Protein AF-A0AAD0YEQ7-F1 (afdb_monomer_lite)

Foldseek 3Di:
DDWQFPKDKDFAADDDPFDWPWKKKWKDAPPDPDGTDIDTFPPDDDGGDMTTDPTDQDFHKMKIKMWIDGPNDIDIDIDIDGDDQRGPPPQDAKAFPDWDQDPLQWIKTQIDGDPVQFPWKKKWKALDQVRPGTFFMDIDDDDDRIDTPPPVGGDDDAQGWMWMWMWTAGDVVGHIDDIYRIDIDTTHPNNQPFLPAKAQQKQFFFPVDPAQQDCPQLNHRSLDSDDLRGFIWGWNDNADDAFIFIGHNVRRHGQALCPCPVQCPDRRSPCCNPGNTQWMAGCVRQSFWIFGAPRHGRGRHGTDPPGTNDD

Sequence (311 aa):
MAIATCNISFNINYTSSAPVTAATALYRKKGSADSYTSYVITPIPASGDLVTLPEILASGEYELIVELTASGVATRITDSFKIGDCGTSTCEIPQIKNVQVLESGQIVMDYLVSTNNLSTPEYQIATDPTFEEIIHFRVGYTYEQLENVFMDGGNIPENKTLYIRARKHCASPSGVSGWSNAFEFVSKTWNVKRAPYTFTDAFCVSGNFTNPTDTRELNASICWDEGSLQKTINLTTSVPQVGAYIYLSDGITPAIPANLQSFETGGANIGFKDKGIKWIRFRNYNGSRIYDVEPSTGLITRISATFNCNT

Secondary structure (DSSP, 8-state):
--------EEE-----SS-EEEEEEEEEETT--SPPEEEE-SSPPPTTPEEEPPP--S-EEEEEEEEEEETTEEEEEEEEEEE-------SPPPEEEEEEE-TT--EEEEEE---TTEEEEEEEEESSTTSSSEEEEEES----SEEE--GGGS---TT-EEEEEEEEEEETTEEEPPP---EEEE------SS--EEEEEEEEEETT-S-TT-STTTT--TT-SSSTTEEEEEESSSS--TTPBEE-TTSSSB-SGGGGGGG--BTTB-SHHHH-EEEEEESTTTTTEEEEEETTTTEEEEEEEEEE---

pLDDT: mean 84.91, std 11.56, range [32.12, 98.06]

Structure (mmCIF, N/CA/C/O backbone):
data_AF-A0AAD0YEQ7-F1
#
_entry.id   AF-A0AAD0YEQ7-F1
#
loop_
_atom_site.group_PDB
_atom_site.id
_atom_site.type_symbol
_atom_site.label_atom_id
_atom_site.label_alt_id
_atom_site.label_comp_id
_atom_site.label_asym_id
_atom_site.label_entity_id
_atom_site.label_seq_id
_atom_site.pdbx_PDB_ins_code
_atom_site.Cartn_x
_atom_site.Cartn_y
_atom_site.Cartn_z
_atom_site.occupancy
_atom_site.B_iso_or_equiv
_atom_site.auth_seq_id
_atom_site.auth_comp_id
_atom_site.auth_asym_id
_atom_site.auth_atom_id
_atom_site.pdbx_PDB_model_num
ATOM 1 N N . MET A 1 1 ? 11.899 -25.614 -16.674 1.00 32.12 1 MET A N 1
ATOM 2 C CA . MET A 1 1 ? 11.134 -24.773 -17.621 1.00 32.12 1 MET A CA 1
ATOM 3 C C . MET A 1 1 ? 12.042 -23.630 -18.031 1.00 32.12 1 MET A C 1
ATOM 5 O O . MET A 1 1 ? 12.662 -23.054 -17.148 1.00 32.12 1 MET A O 1
ATOM 9 N N . ALA A 1 2 ? 12.223 -23.401 -19.332 1.00 32.94 2 ALA A N 1
ATOM 10 C CA . ALA A 1 2 ? 13.166 -22.407 -19.842 1.00 32.94 2 ALA A CA 1
ATOM 11 C C . ALA A 1 2 ? 12.644 -20.985 -19.581 1.00 32.94 2 ALA A C 1
ATOM 13 O O . ALA A 1 2 ? 11.475 -20.703 -19.836 1.00 32.94 2 ALA A O 1
ATOM 14 N N . ILE A 1 3 ? 13.508 -20.127 -19.040 1.00 38.78 3 ILE A N 1
ATOM 15 C CA . ILE A 1 3 ? 13.262 -18.693 -18.869 1.00 38.78 3 ILE A CA 1
ATOM 16 C C . ILE A 1 3 ? 13.218 -18.088 -20.276 1.00 38.78 3 ILE A C 1
ATOM 18 O O . ILE A 1 3 ? 14.125 -18.333 -21.070 1.00 38.78 3 ILE A O 1
ATOM 22 N N . ALA A 1 4 ? 12.162 -17.348 -20.613 1.00 43.06 4 ALA A N 1
ATOM 23 C CA . ALA A 1 4 ? 12.129 -16.596 -21.862 1.00 43.06 4 ALA A CA 1
ATOM 24 C C . ALA A 1 4 ? 13.065 -15.389 -21.703 1.00 43.06 4 ALA A C 1
ATOM 26 O O . ALA A 1 4 ? 12.699 -14.407 -21.065 1.00 43.06 4 ALA A O 1
ATOM 27 N N . THR A 1 5 ? 14.287 -15.499 -22.221 1.00 52.31 5 THR A N 1
ATOM 28 C CA . THR A 1 5 ? 15.268 -14.412 -22.261 1.00 52.31 5 THR A CA 1
ATOM 29 C C . THR A 1 5 ? 15.073 -13.608 -23.544 1.00 52.31 5 THR A C 1
ATOM 31 O O . THR A 1 5 ? 14.936 -14.179 -24.630 1.00 52.31 5 THR A O 1
ATOM 34 N N . CYS A 1 6 ? 15.072 -12.276 -23.460 1.00 62.44 6 CYS A N 1
ATOM 35 C CA . CYS A 1 6 ? 15.249 -11.473 -24.668 1.00 62.44 6 CYS A CA 1
ATOM 36 C C . CYS A 1 6 ? 16.715 -11.470 -25.044 1.00 62.44 6 CYS A C 1
ATOM 38 O O . CYS A 1 6 ? 17.522 -10.715 -24.503 1.00 62.44 6 CYS A O 1
ATOM 40 N N . ASN A 1 7 ? 17.041 -12.327 -25.996 1.00 71.12 7 ASN A N 1
ATOM 41 C CA . ASN A 1 7 ? 18.346 -12.308 -26.617 1.00 71.12 7 ASN A CA 1
ATOM 42 C C . ASN A 1 7 ? 18.370 -11.153 -27.617 1.00 71.12 7 ASN A C 1
ATOM 44 O O . ASN A 1 7 ? 17.558 -11.103 -28.542 1.00 71.12 7 ASN A O 1
ATOM 48 N N . ILE A 1 8 ? 19.296 -10.219 -27.421 1.00 85.38 8 ILE A N 1
ATOM 49 C CA . ILE A 1 8 ? 19.576 -9.181 -28.408 1.00 85.38 8 ILE A CA 1
ATOM 50 C C . ILE A 1 8 ? 20.605 -9.744 -29.371 1.00 85.38 8 ILE A C 1
ATOM 52 O O . ILE A 1 8 ? 21.723 -10.073 -28.974 1.00 85.38 8 ILE A O 1
ATOM 56 N N . SER A 1 9 ? 20.220 -9.851 -30.637 1.00 89.00 9 SER A N 1
ATOM 57 C CA . SER A 1 9 ? 21.107 -10.288 -31.705 1.00 89.00 9 SER A CA 1
ATOM 58 C C . SER A 1 9 ? 21.111 -9.291 -32.851 1.00 89.00 9 SER A C 1
ATOM 60 O O . SER A 1 9 ? 20.062 -8.756 -33.207 1.00 89.00 9 SER A O 1
ATOM 62 N N . PHE A 1 10 ? 22.275 -9.068 -33.444 1.00 89.06 10 PHE A N 1
ATOM 63 C CA . PHE A 1 10 ? 22.454 -8.162 -34.572 1.00 89.06 10 PHE A CA 1
ATOM 64 C C . PHE A 1 10 ? 23.512 -8.702 -35.531 1.00 89.06 10 PHE A C 1
ATOM 66 O O . PHE A 1 10 ? 24.420 -9.430 -35.130 1.00 89.06 10 PHE A O 1
ATOM 73 N N . ASN A 1 11 ? 23.401 -8.335 -36.805 1.00 90.94 11 ASN A N 1
ATOM 74 C CA . ASN A 1 11 ? 24.399 -8.670 -37.813 1.00 90.94 11 ASN A CA 1
ATOM 75 C C . ASN A 1 11 ? 25.411 -7.534 -37.939 1.00 90.94 11 ASN A C 1
ATOM 77 O O . ASN A 1 11 ? 25.033 -6.362 -37.973 1.00 90.94 11 ASN A O 1
ATOM 81 N N . ILE A 1 12 ? 26.691 -7.878 -38.066 1.00 84.81 12 ILE A N 1
ATOM 82 C CA . ILE A 1 12 ? 27.746 -6.891 -38.309 1.00 84.81 12 ILE A CA 1
ATOM 83 C C . ILE A 1 12 ? 28.163 -6.970 -39.773 1.00 84.81 12 ILE A C 1
ATOM 85 O O . ILE A 1 12 ? 28.829 -7.915 -40.181 1.00 84.81 12 ILE A O 1
ATOM 89 N N . ASN A 1 13 ? 27.813 -5.956 -40.561 1.00 87.81 13 ASN A N 1
ATOM 90 C CA . ASN A 1 13 ? 28.257 -5.838 -41.949 1.00 87.81 13 ASN A CA 1
ATOM 91 C C . ASN A 1 13 ? 29.421 -4.850 -42.044 1.00 87.81 13 ASN A C 1
ATOM 93 O O . ASN A 1 13 ? 29.291 -3.692 -41.648 1.00 87.81 13 ASN A O 1
ATOM 97 N N . TYR A 1 14 ? 30.551 -5.298 -42.586 1.00 85.25 14 TYR A N 1
ATOM 98 C CA . TYR A 1 14 ? 31.729 -4.460 -42.796 1.00 85.25 14 TYR A CA 1
ATOM 99 C C . TYR A 1 14 ? 32.516 -4.854 -44.048 1.00 85.25 14 TYR A C 1
ATOM 101 O O . TYR A 1 14 ? 32.437 -5.982 -44.541 1.00 85.25 14 TYR A O 1
ATOM 109 N N . THR A 1 15 ? 33.336 -3.914 -44.513 1.00 87.31 15 THR A N 1
ATOM 110 C CA . THR A 1 15 ? 34.370 -4.137 -45.526 1.00 87.31 15 THR A CA 1
ATOM 111 C C . THR A 1 15 ? 35.706 -3.767 -44.903 1.00 87.31 15 THR A C 1
ATOM 113 O O . THR A 1 15 ? 35.844 -2.672 -44.363 1.00 87.31 15 THR A O 1
ATOM 116 N N . SER A 1 16 ? 36.690 -4.663 -44.970 1.00 84.06 16 SER A N 1
ATOM 117 C CA . SER A 1 16 ? 38.031 -4.410 -44.441 1.00 84.06 16 SER A CA 1
ATOM 118 C C . SER A 1 16 ? 39.097 -4.819 -45.451 1.00 84.06 16 SER A C 1
ATOM 120 O O . SER A 1 16 ? 38.983 -5.860 -46.095 1.00 84.06 16 SER A O 1
ATOM 122 N N . SER A 1 17 ? 40.145 -4.006 -45.579 1.00 85.44 17 SER A N 1
ATOM 123 C CA . SER A 1 17 ? 41.331 -4.309 -46.390 1.00 85.44 17 SER A CA 1
ATOM 124 C C . SER A 1 17 ? 42.354 -5.187 -45.656 1.00 85.44 17 SER A C 1
ATOM 126 O O . SER A 1 17 ? 43.321 -5.636 -46.268 1.00 85.44 17 SER A O 1
ATOM 128 N N . ALA A 1 18 ? 42.144 -5.446 -44.361 1.00 85.81 18 ALA A N 1
ATOM 129 C CA . ALA A 1 18 ? 42.973 -6.307 -43.522 1.00 85.81 18 ALA A CA 1
ATOM 130 C C . ALA A 1 18 ? 42.109 -7.192 -42.599 1.00 85.81 18 ALA A C 1
ATOM 132 O O . ALA A 1 18 ? 40.969 -6.826 -42.298 1.00 85.81 18 ALA A O 1
ATOM 133 N N . PRO A 1 19 ? 42.615 -8.341 -42.118 1.00 85.69 19 PRO A N 1
ATOM 134 C CA . PRO A 1 19 ? 41.874 -9.182 -41.181 1.00 85.69 19 PRO A CA 1
ATOM 135 C C . PRO A 1 19 ? 41.504 -8.427 -39.898 1.00 85.69 19 PRO A C 1
ATOM 137 O O . PRO A 1 19 ? 42.336 -7.725 -39.319 1.00 85.69 19 PRO A O 1
ATOM 140 N N . VAL A 1 20 ? 40.262 -8.600 -39.442 1.00 90.38 20 VAL A N 1
ATOM 141 C CA . VAL A 1 20 ? 39.827 -8.114 -38.127 1.00 90.38 20 VAL A CA 1
ATOM 142 C C . VAL A 1 20 ? 40.448 -9.010 -37.058 1.00 90.38 20 VAL A C 1
ATOM 144 O O . VAL A 1 20 ? 40.361 -10.233 -37.132 1.00 90.38 20 VAL A O 1
ATOM 147 N N . THR A 1 21 ? 41.101 -8.397 -36.074 1.00 90.06 21 THR A N 1
ATOM 148 C CA . THR A 1 21 ? 41.843 -9.083 -35.007 1.00 90.06 21 THR A CA 1
ATOM 149 C C . THR A 1 21 ? 41.181 -8.960 -33.637 1.00 90.06 21 THR A C 1
ATOM 151 O O . THR A 1 21 ? 41.564 -9.681 -32.722 1.00 90.06 21 THR A O 1
ATOM 154 N N . ALA A 1 22 ? 40.205 -8.062 -33.473 1.00 92.25 22 ALA A N 1
ATOM 155 C CA . ALA A 1 22 ? 39.384 -7.965 -32.266 1.00 92.25 22 ALA A CA 1
ATOM 156 C C . ALA A 1 22 ? 38.018 -7.338 -32.573 1.00 92.25 22 ALA A C 1
ATOM 158 O O . ALA A 1 22 ? 37.905 -6.509 -33.479 1.00 92.25 22 ALA A O 1
ATOM 159 N N . ALA A 1 23 ? 37.006 -7.716 -31.794 1.00 92.31 23 ALA A N 1
ATOM 160 C CA . ALA A 1 23 ? 35.653 -7.189 -31.887 1.00 92.31 23 ALA A CA 1
ATOM 161 C C . ALA A 1 23 ? 35.046 -7.034 -30.485 1.00 92.31 23 ALA A C 1
ATOM 163 O O . ALA A 1 23 ? 35.118 -7.956 -29.670 1.00 92.31 23 ALA A O 1
ATOM 164 N N . THR A 1 24 ? 34.440 -5.881 -30.215 1.00 94.69 24 THR A N 1
ATOM 165 C CA . THR A 1 24 ? 33.847 -5.552 -28.912 1.00 94.69 24 THR A CA 1
ATOM 166 C C . THR A 1 24 ? 32.508 -4.854 -29.113 1.00 94.69 24 THR A C 1
ATOM 168 O O . THR A 1 24 ? 32.407 -3.916 -29.902 1.00 94.69 24 THR A O 1
ATOM 171 N N . ALA A 1 25 ? 31.487 -5.275 -28.374 1.00 94.44 25 ALA A N 1
ATOM 172 C CA . ALA A 1 25 ? 30.241 -4.540 -28.217 1.00 94.44 25 ALA A CA 1
ATOM 173 C C . ALA A 1 25 ? 30.254 -3.787 -26.883 1.00 94.44 25 ALA A C 1
ATOM 175 O O . ALA A 1 25 ? 30.558 -4.349 -25.834 1.00 94.44 25 ALA A O 1
ATOM 176 N N . LEU A 1 26 ? 29.906 -2.511 -26.922 1.00 93.69 26 LEU A N 1
ATOM 177 C CA . LEU A 1 26 ? 29.793 -1.627 -25.774 1.00 93.69 26 LEU A CA 1
ATOM 178 C C . LEU A 1 26 ? 28.346 -1.160 -25.699 1.00 93.69 26 LEU A C 1
ATOM 180 O O . LEU A 1 26 ? 27.839 -0.610 -26.672 1.00 93.69 26 LEU A O 1
ATOM 184 N N . TYR A 1 27 ? 27.672 -1.334 -24.568 1.00 93.38 27 TYR A N 1
ATOM 185 C CA . TYR A 1 27 ? 26.289 -0.876 -24.436 1.00 93.38 27 TYR A CA 1
ATOM 186 C C . TYR A 1 27 ? 25.990 -0.256 -23.078 1.00 93.38 27 TYR A C 1
ATOM 188 O O . TYR A 1 27 ? 26.584 -0.609 -22.059 1.00 93.38 27 TYR A O 1
ATOM 196 N N . ARG A 1 28 ? 25.048 0.685 -23.064 1.00 92.44 28 ARG A N 1
ATOM 197 C CA . ARG A 1 28 ? 24.505 1.280 -21.836 1.00 92.44 28 ARG A CA 1
ATOM 198 C C . ARG A 1 28 ? 23.096 1.791 -22.061 1.00 92.44 28 ARG A C 1
ATOM 200 O O . ARG A 1 28 ? 22.688 2.033 -23.194 1.00 92.44 28 ARG A O 1
ATOM 207 N N . LYS A 1 29 ? 22.371 2.018 -20.970 1.00 88.62 29 LYS A N 1
ATOM 208 C CA . LYS A 1 29 ? 21.055 2.648 -21.034 1.00 88.62 29 LYS A CA 1
ATOM 209 C C . LYS A 1 29 ? 21.192 4.089 -21.532 1.00 88.62 29 LYS A C 1
ATOM 211 O O . LYS A 1 29 ? 22.034 4.842 -21.038 1.00 88.62 29 LYS A O 1
ATOM 216 N N . LYS A 1 30 ? 20.375 4.465 -22.514 1.00 88.81 30 LYS A N 1
ATOM 217 C CA . LYS A 1 30 ? 20.414 5.787 -23.146 1.00 88.81 30 LYS A CA 1
ATOM 218 C C . LYS A 1 30 ? 20.169 6.881 -22.104 1.00 88.81 30 LYS A C 1
ATOM 220 O O . LYS A 1 30 ? 19.231 6.789 -21.316 1.00 88.81 30 LYS A O 1
ATOM 225 N N . GLY A 1 31 ? 21.031 7.897 -22.088 1.00 83.31 31 GLY A N 1
ATOM 226 C CA . GLY A 1 31 ? 20.986 8.982 -21.101 1.00 83.31 31 GLY A CA 1
ATOM 227 C C . GLY A 1 31 ? 21.534 8.629 -19.711 1.00 83.31 31 GLY A C 1
ATOM 228 O O . GLY A 1 31 ? 21.509 9.492 -18.836 1.00 83.31 31 GLY A O 1
ATOM 229 N N . SER A 1 32 ? 22.045 7.408 -19.489 1.00 84.44 32 SER A N 1
ATOM 230 C CA . SER A 1 32 ? 22.726 7.073 -18.233 1.00 84.44 32 SER A CA 1
ATOM 231 C C . SER A 1 32 ? 24.115 7.720 -18.152 1.00 84.44 32 SER A C 1
ATOM 233 O O . SER A 1 32 ? 24.845 7.796 -19.145 1.00 84.44 32 SER A O 1
ATOM 235 N N . ALA A 1 33 ? 24.488 8.149 -16.943 1.00 86.56 33 ALA A N 1
ATOM 236 C CA . ALA A 1 33 ? 25.846 8.574 -16.603 1.00 86.56 33 ALA A CA 1
ATOM 237 C C . ALA A 1 33 ? 26.801 7.386 -16.363 1.00 86.56 33 ALA A C 1
ATOM 239 O O . ALA A 1 33 ? 28.005 7.597 -16.219 1.00 86.56 33 ALA A O 1
ATOM 240 N N . ASP A 1 34 ? 26.279 6.156 -16.334 1.00 81.44 34 ASP A N 1
ATOM 241 C CA . ASP A 1 34 ? 27.072 4.945 -16.134 1.00 81.44 34 ASP A CA 1
ATOM 242 C C . ASP A 1 34 ? 28.060 4.704 -17.285 1.00 81.44 34 ASP A C 1
ATOM 244 O O . ASP A 1 34 ? 27.864 5.127 -18.437 1.00 81.44 34 ASP A O 1
ATOM 248 N N . SER A 1 35 ? 29.129 3.971 -16.970 1.00 87.00 35 SER A N 1
ATOM 249 C CA . SER A 1 35 ? 30.062 3.467 -17.970 1.00 87.00 35 SER A CA 1
ATOM 250 C C . SER A 1 35 ? 29.390 2.448 -18.896 1.00 87.00 35 SER A C 1
ATOM 252 O O . SER A 1 35 ? 28.429 1.766 -18.537 1.00 87.00 35 SER A O 1
ATOM 254 N N . TYR A 1 36 ? 29.917 2.331 -20.115 1.00 90.38 36 TYR A N 1
ATOM 255 C CA . TYR A 1 36 ? 29.494 1.280 -21.035 1.00 90.38 36 TYR A CA 1
ATOM 256 C C . TYR A 1 36 ? 29.858 -0.093 -20.472 1.00 90.38 36 TYR A C 1
ATOM 258 O O . TYR A 1 36 ? 30.997 -0.330 -20.064 1.00 90.38 36 TYR A O 1
ATOM 266 N N . THR A 1 37 ? 28.898 -1.011 -20.513 1.00 90.44 37 THR A N 1
ATOM 267 C CA . THR A 1 37 ? 29.174 -2.435 -20.342 1.00 90.44 37 THR A CA 1
ATOM 268 C C . THR A 1 37 ? 29.919 -2.917 -21.577 1.00 90.44 37 THR A C 1
ATOM 270 O O . THR A 1 37 ? 29.464 -2.684 -22.694 1.00 90.44 37 THR A O 1
ATOM 273 N N . SER A 1 38 ? 31.069 -3.557 -21.378 1.00 93.62 38 SER A N 1
ATOM 274 C CA . SER A 1 38 ? 31.916 -4.066 -22.456 1.00 93.62 38 SER A CA 1
ATOM 275 C C . SER A 1 38 ? 31.766 -5.572 -22.594 1.00 93.62 38 SER A C 1
ATOM 277 O O . SER A 1 38 ? 31.888 -6.307 -21.615 1.00 93.62 38 SER A O 1
ATOM 279 N N . TYR A 1 39 ? 31.522 -6.022 -23.819 1.00 92.50 39 TYR A N 1
ATOM 280 C CA . TYR A 1 39 ? 31.411 -7.420 -24.189 1.00 92.50 39 TYR A CA 1
ATOM 281 C C . TYR A 1 39 ? 32.349 -7.721 -25.356 1.00 92.50 39 TYR A C 1
ATOM 283 O O . TYR A 1 39 ? 32.176 -7.217 -26.465 1.00 92.50 39 TYR A O 1
ATOM 291 N N . VAL A 1 40 ? 33.353 -8.557 -25.102 1.00 94.25 40 VAL A N 1
ATOM 292 C CA . VAL A 1 40 ? 34.273 -9.031 -26.139 1.00 94.25 40 VAL A CA 1
ATOM 293 C C . VAL A 1 40 ? 33.560 -10.093 -26.975 1.00 94.25 40 VAL A C 1
ATOM 295 O O . VAL A 1 40 ? 33.101 -11.098 -26.436 1.00 94.25 40 VAL A O 1
ATOM 298 N N . ILE A 1 41 ? 33.485 -9.877 -28.287 1.00 91.56 41 ILE A N 1
ATOM 299 C CA . ILE A 1 41 ? 32.825 -10.790 -29.221 1.00 91.56 41 ILE A CA 1
ATOM 300 C C . ILE A 1 41 ? 33.828 -11.877 -29.611 1.00 91.56 41 ILE A C 1
ATOM 302 O O . ILE A 1 41 ? 34.820 -11.611 -30.296 1.00 91.56 41 ILE A O 1
ATOM 306 N N . THR A 1 42 ? 33.575 -13.105 -29.160 1.00 89.94 42 THR A N 1
ATOM 307 C CA . THR A 1 42 ? 34.371 -14.289 -29.500 1.00 89.94 42 THR A CA 1
ATOM 308 C C . THR A 1 42 ? 33.471 -15.431 -29.981 1.00 89.94 42 THR A C 1
ATOM 310 O O . THR A 1 42 ? 32.511 -15.778 -29.292 1.00 89.94 42 THR A O 1
ATOM 313 N N . PRO A 1 43 ? 33.772 -16.055 -31.139 1.00 89.19 43 PRO A N 1
ATOM 314 C CA . PRO A 1 43 ? 34.878 -15.758 -32.063 1.00 89.19 43 PRO A CA 1
ATOM 315 C C . PRO A 1 43 ? 34.722 -14.402 -32.782 1.00 89.19 43 PRO A C 1
ATOM 317 O O . PRO A 1 43 ? 33.651 -13.803 -32.756 1.00 89.19 43 PRO A O 1
ATOM 320 N N . ILE A 1 44 ? 35.800 -13.910 -33.407 1.00 89.44 44 ILE A N 1
ATOM 321 C CA . ILE A 1 44 ? 35.762 -12.665 -34.194 1.00 89.44 44 ILE A CA 1
ATOM 322 C C . ILE A 1 44 ? 34.771 -12.858 -35.356 1.00 89.44 44 ILE A C 1
ATOM 324 O O . ILE A 1 44 ? 34.958 -13.800 -36.130 1.00 89.44 44 ILE A O 1
ATOM 328 N N . PRO A 1 45 ? 33.749 -11.996 -35.499 1.00 86.69 45 PRO A N 1
ATOM 329 C CA . PRO A 1 45 ? 32.699 -12.180 -36.494 1.00 86.69 45 PRO A CA 1
ATOM 330 C C . PRO A 1 45 ? 33.199 -11.856 -37.908 1.00 86.69 45 PRO A C 1
ATOM 332 O O . PRO A 1 45 ? 33.854 -10.831 -38.146 1.00 86.69 45 PRO A O 1
ATOM 335 N N . ALA A 1 46 ? 32.855 -12.707 -38.870 1.00 86.50 46 ALA A N 1
ATOM 336 C CA . ALA A 1 46 ? 32.928 -12.372 -40.283 1.00 86.50 46 ALA A CA 1
ATOM 337 C C . ALA A 1 46 ? 31.836 -11.351 -40.647 1.00 86.50 46 ALA A C 1
ATOM 339 O O . ALA A 1 46 ? 30.874 -11.128 -39.910 1.00 86.50 46 ALA A O 1
ATOM 340 N N . SER A 1 47 ? 31.996 -10.692 -41.795 1.00 86.38 47 SER A N 1
ATOM 341 C CA . SER A 1 47 ? 30.982 -9.757 -42.288 1.00 86.38 47 SER A CA 1
ATOM 342 C C . SER A 1 47 ? 29.676 -10.503 -42.580 1.00 86.38 47 SER A C 1
ATOM 344 O O . SER A 1 47 ? 29.675 -11.486 -43.319 1.00 86.38 47 SER A O 1
ATOM 346 N N . GLY A 1 48 ? 28.579 -10.036 -41.988 1.00 82.44 48 GLY A N 1
ATOM 347 C CA . GLY A 1 48 ? 27.256 -10.651 -42.059 1.00 82.44 48 GLY A CA 1
ATOM 348 C C . GLY A 1 48 ? 26.940 -11.620 -40.919 1.00 82.44 48 GLY A C 1
ATOM 349 O O . GLY A 1 48 ? 25.779 -12.017 -40.798 1.00 82.44 48 GLY A O 1
ATOM 350 N N . ASP A 1 49 ? 27.903 -11.961 -40.057 1.00 85.56 49 ASP A N 1
ATOM 351 C CA . ASP A 1 49 ? 27.669 -12.887 -38.945 1.00 85.56 49 ASP A CA 1
ATOM 352 C C . ASP A 1 49 ? 26.695 -12.309 -37.915 1.00 85.56 49 ASP A C 1
ATOM 354 O O . ASP A 1 49 ? 26.689 -11.107 -37.625 1.00 85.56 49 ASP A O 1
ATOM 358 N N . LEU A 1 50 ? 25.879 -13.200 -37.344 1.00 89.44 50 LEU A N 1
ATOM 359 C CA . LEU A 1 50 ? 24.968 -12.885 -36.251 1.00 89.44 50 LEU A CA 1
ATOM 360 C C . LEU A 1 50 ? 25.729 -12.906 -34.922 1.00 89.44 50 LEU A C 1
ATOM 362 O O . LEU A 1 50 ? 26.228 -13.946 -34.494 1.00 89.44 50 LEU A O 1
ATOM 366 N N . VAL A 1 51 ? 25.756 -11.769 -34.238 1.00 89.31 51 VAL A N 1
ATOM 367 C CA . VAL A 1 51 ? 26.287 -11.632 -32.882 1.00 89.31 51 VAL A CA 1
ATOM 368 C C . VAL A 1 51 ? 25.124 -11.578 -31.908 1.00 89.31 51 VAL A C 1
ATOM 370 O O . VAL A 1 51 ? 24.155 -10.863 -32.144 1.00 89.31 51 VAL A O 1
ATOM 373 N N . THR A 1 52 ? 25.216 -12.327 -30.811 1.00 89.75 52 THR A N 1
ATOM 374 C CA . THR A 1 52 ? 24.235 -12.293 -29.718 1.00 89.75 52 THR A CA 1
ATOM 375 C C . THR A 1 52 ? 24.903 -11.722 -28.476 1.00 89.75 52 THR A C 1
ATOM 377 O O . THR A 1 52 ? 25.969 -12.192 -28.081 1.00 89.75 52 THR A O 1
ATOM 380 N N . LEU A 1 53 ? 24.302 -10.695 -27.877 1.00 88.06 53 LEU A N 1
ATOM 381 C CA . LEU A 1 53 ? 24.779 -10.136 -26.615 1.00 88.06 53 LEU A CA 1
ATOM 382 C C . LEU A 1 53 ? 24.442 -11.065 -25.441 1.00 88.06 53 LEU A C 1
ATOM 384 O O . LEU A 1 53 ? 23.489 -11.845 -25.526 1.00 88.06 53 LEU A O 1
ATOM 388 N N . PRO A 1 54 ? 25.178 -10.953 -24.319 1.00 83.81 54 PRO A N 1
ATOM 389 C CA . PRO A 1 54 ? 24.751 -11.527 -23.051 1.00 83.81 54 PRO A CA 1
ATOM 390 C C . PRO A 1 54 ? 23.357 -11.041 -22.649 1.00 83.81 54 PRO A C 1
ATOM 392 O O . PRO A 1 54 ? 22.863 -10.028 -23.142 1.00 83.81 54 PRO A O 1
ATOM 395 N N . GLU A 1 55 ? 22.743 -11.749 -21.707 1.00 76.88 55 GLU A N 1
ATOM 396 C CA . GLU A 1 55 ? 21.442 -11.377 -21.161 1.00 76.88 55 GLU A CA 1
ATOM 397 C C . GLU A 1 55 ? 21.461 -9.957 -20.567 1.00 76.88 55 GLU A C 1
ATOM 399 O O . GLU A 1 55 ? 22.334 -9.603 -19.770 1.00 76.88 55 GLU A O 1
ATOM 404 N N . ILE A 1 56 ? 20.467 -9.148 -20.944 1.00 75.94 56 ILE A N 1
ATOM 405 C CA . ILE A 1 56 ? 20.252 -7.804 -20.405 1.00 75.94 56 ILE A CA 1
ATOM 406 C C . ILE A 1 56 ? 18.853 -7.771 -19.781 1.00 75.94 56 ILE A C 1
ATOM 408 O O . ILE A 1 56 ? 17.845 -7.843 -20.478 1.00 75.94 56 ILE A O 1
ATOM 412 N N . LEU A 1 57 ? 18.803 -7.670 -18.450 1.00 67.06 57 LEU A N 1
ATOM 413 C CA . LEU A 1 57 ? 17.572 -7.829 -17.663 1.00 67.06 57 LEU A CA 1
ATOM 414 C C . LEU A 1 57 ? 16.715 -6.562 -17.572 1.00 67.06 57 LEU A C 1
ATOM 416 O O . LEU A 1 57 ? 15.516 -6.634 -17.316 1.00 67.06 57 LEU A O 1
ATOM 420 N N . ALA A 1 58 ? 17.328 -5.389 -17.721 1.00 72.06 58 ALA A N 1
ATOM 421 C CA . ALA A 1 58 ? 16.632 -4.125 -17.540 1.00 72.06 58 ALA A CA 1
ATOM 422 C C . ALA A 1 58 ? 15.978 -3.667 -18.850 1.00 72.06 58 ALA A C 1
ATOM 424 O O . ALA A 1 58 ? 16.640 -3.494 -19.871 1.00 72.06 58 ALA A O 1
ATOM 425 N N . SER A 1 59 ? 14.671 -3.412 -18.800 1.00 78.56 59 SER A N 1
ATOM 426 C CA . SER A 1 59 ? 13.931 -2.811 -19.907 1.00 78.56 59 SER A CA 1
ATOM 427 C C . SER A 1 59 ? 14.387 -1.369 -20.166 1.00 78.56 59 SER A C 1
ATOM 429 O O . SER A 1 59 ? 14.698 -0.609 -19.231 1.00 78.56 59 SER A O 1
ATOM 431 N N . GLY A 1 60 ? 14.339 -0.948 -21.428 1.00 81.38 60 GLY A N 1
ATOM 432 C CA . GLY A 1 60 ? 14.603 0.432 -21.825 1.00 81.38 60 GLY A CA 1
ATOM 433 C C . GLY A 1 60 ? 15.282 0.570 -23.182 1.00 81.38 60 GLY A C 1
ATOM 434 O O . GLY A 1 60 ? 15.518 -0.402 -23.894 1.00 81.38 60 GLY A O 1
ATOM 435 N N . GLU A 1 61 ? 15.591 1.816 -23.525 1.00 90.50 61 GLU A N 1
ATOM 436 C CA . GLU A 1 61 ? 16.385 2.188 -24.698 1.00 90.50 61 GLU A CA 1
ATOM 437 C C . GLU A 1 61 ? 17.878 2.112 -24.352 1.00 90.50 61 GLU A C 1
ATOM 439 O O . GLU A 1 61 ? 18.312 2.661 -23.332 1.00 90.50 61 GLU A O 1
ATOM 444 N N . TYR A 1 62 ? 18.666 1.466 -25.206 1.00 92.31 62 TYR A N 1
ATOM 445 C CA . TYR A 1 62 ? 20.106 1.291 -25.044 1.00 92.31 62 TYR A CA 1
ATOM 446 C C . TYR A 1 62 ? 20.867 1.897 -26.221 1.00 92.31 62 TYR A C 1
ATOM 448 O O . TYR A 1 62 ? 20.452 1.782 -27.373 1.00 92.31 62 TYR A O 1
ATOM 456 N N . GLU A 1 63 ? 21.999 2.526 -25.917 1.00 95.31 63 GLU A N 1
ATOM 457 C CA . GLU A 1 63 ? 23.034 2.871 -26.890 1.00 95.31 63 GLU A CA 1
ATOM 458 C C . GLU A 1 63 ? 23.935 1.649 -27.077 1.00 95.31 63 GLU A C 1
ATOM 460 O O . GLU A 1 63 ? 24.368 1.050 -26.089 1.00 95.31 63 GLU A O 1
ATOM 465 N N . LEU A 1 64 ? 24.226 1.294 -28.328 1.00 94.69 64 LEU A N 1
ATOM 466 C CA . LEU A 1 64 ? 25.142 0.226 -28.712 1.00 94.69 64 LEU A CA 1
ATOM 467 C C . LEU A 1 64 ? 26.280 0.822 -29.533 1.00 94.69 64 LEU A C 1
ATOM 469 O O . LEU A 1 64 ? 26.043 1.507 -30.519 1.00 94.69 64 LEU A O 1
ATOM 473 N N . ILE A 1 65 ? 27.517 0.527 -29.159 1.00 95.94 65 ILE A N 1
ATOM 474 C CA . ILE A 1 65 ? 28.705 0.833 -29.946 1.00 95.94 65 ILE A CA 1
ATOM 475 C C . ILE A 1 65 ? 29.389 -0.486 -30.271 1.00 95.94 65 ILE A C 1
ATOM 477 O O . ILE A 1 65 ? 29.748 -1.241 -29.371 1.00 95.94 65 ILE A O 1
ATOM 481 N N . VAL A 1 66 ? 29.594 -0.760 -31.552 1.00 94.88 66 VAL A N 1
ATOM 482 C CA . VAL A 1 66 ? 30.381 -1.909 -32.002 1.00 94.88 66 VAL A C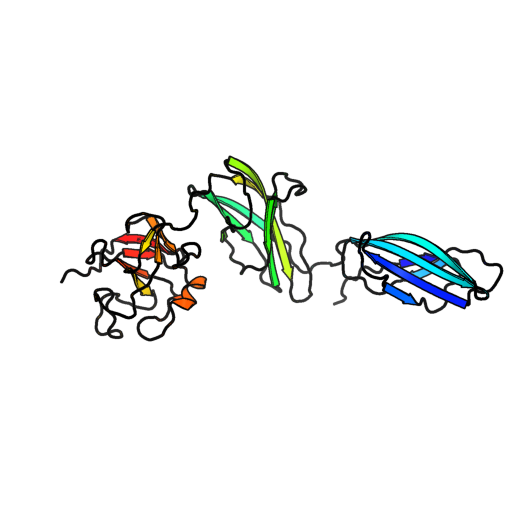A 1
ATOM 483 C C . VAL A 1 66 ? 31.735 -1.401 -32.469 1.00 94.88 66 VAL A C 1
ATOM 485 O O . VAL A 1 66 ? 31.813 -0.517 -33.320 1.00 94.88 66 VAL A O 1
ATOM 488 N N . GLU A 1 67 ? 32.799 -1.950 -31.894 1.00 95.94 67 GLU A N 1
ATOM 489 C CA . GLU A 1 67 ? 34.186 -1.649 -32.228 1.00 95.94 67 GLU A CA 1
ATOM 490 C C . GLU A 1 67 ? 34.835 -2.864 -32.896 1.00 95.94 67 GLU A C 1
ATOM 492 O O . GLU A 1 67 ? 34.850 -3.956 -32.327 1.00 95.94 67 GLU A O 1
ATOM 497 N N . LEU A 1 68 ? 35.396 -2.666 -34.089 1.00 92.75 68 LEU A N 1
ATOM 498 C CA . LEU A 1 68 ? 36.220 -3.654 -34.785 1.00 92.75 68 LEU A CA 1
ATOM 499 C C . LEU A 1 68 ? 37.644 -3.120 -34.923 1.00 92.75 68 LEU A C 1
ATOM 501 O O . LEU A 1 68 ? 37.840 -1.973 -35.329 1.00 92.75 68 LEU A O 1
ATOM 505 N N . THR A 1 69 ? 38.636 -3.961 -34.642 1.00 92.88 69 THR A N 1
ATOM 506 C CA . THR A 1 69 ? 40.055 -3.614 -34.784 1.00 92.88 69 THR A CA 1
ATOM 507 C C . THR A 1 69 ? 40.691 -4.421 -35.904 1.00 92.88 69 THR A C 1
ATOM 509 O O . THR A 1 69 ? 40.635 -5.649 -35.886 1.00 92.88 69 THR A O 1
ATOM 512 N N . ALA A 1 70 ? 41.346 -3.741 -36.843 1.00 90.00 70 ALA A N 1
ATOM 513 C CA . ALA A 1 70 ? 42.162 -4.349 -37.891 1.00 90.00 70 ALA A CA 1
ATOM 514 C C . ALA A 1 70 ? 43.515 -3.630 -37.960 1.00 90.00 70 ALA A C 1
ATOM 516 O O . ALA A 1 70 ? 43.574 -2.401 -37.921 1.00 90.00 70 ALA A O 1
ATOM 517 N N . SER A 1 71 ? 44.615 -4.384 -38.024 1.00 88.38 71 SER A N 1
ATOM 518 C CA . SER A 1 71 ? 45.984 -3.832 -38.069 1.00 88.38 71 SER A CA 1
ATOM 519 C C . SER A 1 71 ? 46.298 -2.814 -36.955 1.00 88.38 71 SER A C 1
ATOM 521 O O . SER A 1 71 ? 47.031 -1.852 -37.170 1.00 88.38 71 SER A O 1
ATOM 523 N N . GLY A 1 72 ? 45.722 -3.004 -35.763 1.00 83.88 72 GLY A N 1
ATOM 524 C CA . GLY A 1 72 ? 45.902 -2.107 -34.614 1.00 83.88 72 GLY A CA 1
ATOM 525 C C . GLY A 1 72 ? 45.071 -0.818 -34.647 1.00 83.88 72 GLY A C 1
ATOM 526 O O . GLY A 1 72 ? 45.180 -0.018 -33.723 1.00 83.88 72 GLY A O 1
ATOM 527 N N . VAL A 1 73 ? 44.227 -0.616 -35.665 1.00 87.75 73 VAL A N 1
ATOM 528 C CA . VAL A 1 73 ? 43.316 0.533 -35.769 1.00 87.75 73 VAL A CA 1
ATOM 529 C C . VAL A 1 73 ? 41.890 0.091 -35.452 1.00 87.75 73 VAL A C 1
ATOM 531 O O . VAL A 1 73 ? 41.378 -0.842 -36.070 1.00 87.75 73 VAL A O 1
ATOM 534 N N . ALA A 1 74 ? 41.249 0.778 -34.506 1.00 91.75 74 ALA A N 1
ATOM 535 C CA . ALA A 1 74 ? 39.866 0.534 -34.109 1.00 91.75 74 ALA A CA 1
ATOM 536 C C . ALA A 1 74 ? 38.896 1.442 -34.882 1.00 91.75 74 ALA A C 1
ATOM 538 O O . ALA A 1 74 ? 39.094 2.655 -34.961 1.00 91.75 74 ALA A O 1
ATOM 539 N N . THR A 1 75 ? 37.828 0.858 -35.421 1.00 93.06 75 THR A N 1
ATOM 540 C CA . THR A 1 75 ? 36.707 1.568 -36.055 1.00 93.06 75 THR A CA 1
ATOM 541 C C . THR A 1 75 ? 35.429 1.291 -35.276 1.00 93.06 75 THR A C 1
ATOM 543 O O . THR A 1 75 ? 35.200 0.158 -34.855 1.00 93.06 75 THR A O 1
ATOM 546 N N . ARG A 1 76 ? 34.594 2.320 -35.088 1.00 94.81 76 ARG A N 1
ATOM 547 C CA . ARG A 1 76 ? 33.366 2.250 -34.288 1.00 94.81 76 ARG A CA 1
ATOM 548 C C . ARG A 1 76 ? 32.139 2.616 -35.107 1.00 94.81 76 ARG A C 1
ATOM 550 O O . ARG A 1 76 ? 32.188 3.560 -35.893 1.00 94.81 76 ARG A O 1
ATOM 557 N N . ILE A 1 77 ? 31.036 1.926 -34.845 1.00 93.06 77 ILE A N 1
ATOM 558 C CA . ILE A 1 77 ? 29.695 2.333 -35.263 1.00 93.06 77 ILE A CA 1
ATOM 559 C C . ILE A 1 77 ? 28.790 2.408 -34.037 1.00 93.06 77 ILE A C 1
ATOM 561 O O . ILE A 1 77 ? 28.906 1.577 -33.137 1.00 93.06 77 ILE A O 1
ATOM 565 N N . THR A 1 78 ? 27.915 3.409 -34.008 1.00 93.12 78 THR A N 1
ATOM 566 C CA . THR A 1 78 ? 26.937 3.601 -32.935 1.00 93.12 78 THR A CA 1
ATOM 567 C C . THR A 1 78 ? 25.540 3.367 -33.482 1.00 93.12 78 THR A C 1
ATOM 569 O O . THR A 1 78 ? 25.196 3.895 -34.537 1.00 93.12 78 THR A O 1
ATOM 572 N N . ASP A 1 79 ? 24.741 2.619 -32.736 1.00 93.88 79 ASP A N 1
ATOM 573 C CA . ASP A 1 79 ? 23.330 2.366 -32.996 1.00 93.88 79 ASP A CA 1
ATOM 574 C C . ASP A 1 79 ? 22.558 2.324 -31.663 1.00 93.88 79 ASP A C 1
ATOM 576 O O . ASP A 1 79 ? 23.097 2.617 -30.590 1.00 93.88 79 ASP A O 1
ATOM 580 N N . SER A 1 80 ? 21.282 1.970 -31.715 1.00 92.56 80 SER A N 1
ATOM 581 C CA . SER A 1 80 ? 20.431 1.808 -30.547 1.00 92.56 80 SER A CA 1
ATOM 582 C C . SER A 1 80 ? 19.510 0.607 -30.682 1.00 92.56 80 SER A C 1
ATOM 584 O O . SER A 1 80 ? 19.106 0.226 -31.776 1.00 92.56 80 SER A O 1
ATOM 586 N N . PHE A 1 81 ? 19.150 0.024 -29.545 1.00 89.62 81 PHE A N 1
ATOM 587 C CA . PHE A 1 81 ? 18.137 -1.019 -29.480 1.00 89.62 81 PHE A CA 1
ATOM 588 C C . PHE A 1 81 ? 17.236 -0.801 -28.270 1.00 89.62 81 PHE A C 1
ATOM 590 O O . PHE A 1 81 ? 17.619 -0.169 -27.282 1.00 89.62 81 PHE A O 1
ATOM 597 N N . LYS A 1 82 ? 16.024 -1.345 -28.346 1.00 84.81 82 LYS A N 1
ATOM 598 C CA . LYS A 1 82 ? 15.048 -1.294 -27.263 1.00 84.81 82 LYS A CA 1
ATOM 599 C C . LYS A 1 82 ? 14.850 -2.685 -26.688 1.00 84.81 82 LYS A C 1
ATOM 601 O O . LYS A 1 82 ? 14.495 -3.612 -27.411 1.00 84.81 82 LYS A O 1
ATOM 606 N N . ILE A 1 83 ? 15.026 -2.806 -25.379 1.00 78.19 83 ILE A N 1
ATOM 607 C CA . ILE A 1 83 ? 14.600 -3.980 -24.622 1.00 78.19 83 ILE A CA 1
ATOM 608 C C . ILE A 1 83 ? 13.187 -3.705 -24.115 1.00 78.19 83 ILE A C 1
ATOM 610 O O . ILE A 1 83 ? 12.973 -2.781 -23.323 1.00 78.19 83 ILE A O 1
ATOM 614 N N . GLY A 1 84 ? 12.222 -4.477 -24.619 1.00 66.81 84 GLY A N 1
ATOM 615 C CA . GLY A 1 84 ? 10.850 -4.493 -24.106 1.00 66.81 84 GLY A CA 1
ATOM 616 C C . GLY A 1 84 ? 10.744 -5.198 -22.749 1.00 66.81 84 GLY A C 1
ATOM 617 O O . GLY A 1 84 ? 11.751 -5.576 -22.158 1.00 66.81 84 GLY A O 1
ATOM 618 N N . ASP A 1 85 ? 9.526 -5.403 -22.249 1.00 58.72 85 ASP A N 1
ATOM 619 C CA . ASP A 1 85 ? 9.315 -6.242 -21.064 1.00 58.72 85 ASP A CA 1
ATOM 620 C C . ASP A 1 85 ? 9.550 -7.712 -21.422 1.00 58.72 85 ASP A C 1
ATOM 622 O O . ASP A 1 85 ? 8.688 -8.423 -21.936 1.00 58.72 85 ASP A O 1
ATOM 626 N N . CYS A 1 86 ? 10.776 -8.151 -21.183 1.00 55.22 86 CYS A N 1
ATOM 627 C CA . CYS A 1 86 ? 11.303 -9.434 -21.609 1.00 55.22 86 CYS A CA 1
ATOM 628 C C . CYS A 1 86 ? 11.165 -10.515 -20.542 1.00 55.22 86 CYS A C 1
ATOM 630 O O . CYS A 1 86 ? 12.111 -11.226 -20.219 1.00 55.22 86 CYS A O 1
ATOM 632 N N . GLY A 1 87 ? 9.954 -10.648 -20.013 1.00 50.47 87 GLY A N 1
ATOM 633 C CA . GLY A 1 87 ? 9.542 -11.820 -19.264 1.00 50.47 87 GLY A CA 1
ATOM 634 C C . GLY A 1 87 ? 8.188 -12.273 -19.778 1.00 50.47 87 GLY A C 1
ATOM 635 O O . GLY A 1 87 ? 7.238 -11.494 -19.786 1.00 50.47 87 GLY A O 1
ATOM 636 N N . THR A 1 88 ? 8.035 -13.553 -20.127 1.00 45.59 88 THR A N 1
ATOM 637 C CA . THR A 1 88 ? 6.724 -14.175 -19.922 1.00 45.59 88 THR A CA 1
ATOM 638 C C . THR A 1 88 ? 6.529 -14.196 -18.415 1.00 45.59 88 THR A C 1
ATOM 640 O O . THR A 1 88 ? 6.977 -15.124 -17.735 1.00 45.59 88 THR A O 1
ATOM 643 N N . SER A 1 89 ? 5.970 -13.125 -17.857 1.00 50.22 89 SER A N 1
ATOM 644 C CA . SER A 1 89 ? 5.694 -13.096 -16.438 1.00 50.22 89 SER A CA 1
ATOM 645 C C . SER A 1 89 ? 4.676 -14.208 -16.182 1.00 50.22 89 SER A C 1
ATOM 647 O O . SER A 1 89 ? 3.495 -14.072 -16.479 1.00 50.22 89 SER A O 1
ATOM 649 N N . THR A 1 90 ? 5.111 -15.310 -15.571 1.00 58.78 90 THR A N 1
ATOM 650 C CA . THR A 1 90 ? 4.187 -16.175 -14.810 1.00 58.78 90 THR A CA 1
ATOM 651 C C . THR A 1 90 ? 3.525 -15.386 -13.670 1.00 58.78 90 THR A C 1
ATOM 653 O O . THR A 1 90 ? 2.624 -15.875 -12.999 1.00 58.78 90 THR A O 1
ATOM 656 N N . CYS A 1 91 ? 3.977 -14.146 -13.454 1.00 75.38 91 CYS A N 1
ATOM 657 C CA . CYS A 1 91 ? 3.315 -13.116 -12.689 1.00 75.38 91 CYS A CA 1
ATOM 658 C C . CYS A 1 91 ? 1.967 -12.760 -13.322 1.00 75.38 91 CYS A C 1
ATOM 660 O O . CYS A 1 91 ? 1.871 -11.929 -14.223 1.00 75.38 91 CYS A O 1
ATOM 662 N N . GLU A 1 92 ? 0.929 -13.443 -12.851 1.00 87.56 92 GLU A N 1
ATOM 663 C CA . GLU A 1 92 ? -0.453 -13.192 -13.243 1.00 87.56 92 GLU A CA 1
ATOM 664 C C . GLU A 1 92 ? -0.814 -11.714 -13.057 1.00 87.56 92 GLU A C 1
ATOM 666 O O . GLU A 1 92 ? -0.537 -11.113 -12.013 1.00 87.56 92 GLU A O 1
ATOM 671 N N . ILE A 1 93 ? -1.423 -11.144 -14.098 1.00 92.75 93 ILE A N 1
ATOM 672 C CA . ILE A 1 93 ? -1.874 -9.755 -14.119 1.00 92.75 93 ILE A CA 1
ATOM 673 C C . ILE A 1 93 ? -3.050 -9.612 -13.142 1.00 92.75 93 ILE A C 1
ATOM 675 O O . ILE A 1 93 ? -4.026 -10.358 -13.265 1.00 92.75 93 ILE A O 1
ATOM 679 N N . PRO A 1 94 ? -2.992 -8.669 -12.185 1.00 93.75 94 PRO A N 1
ATOM 680 C CA . PRO A 1 94 ? -4.119 -8.374 -11.311 1.00 93.75 94 PRO A CA 1
ATOM 681 C C . PRO A 1 94 ? -5.355 -7.894 -12.069 1.00 93.75 94 PRO A C 1
ATOM 683 O O . PRO A 1 94 ? -5.262 -7.344 -13.165 1.00 93.75 94 PRO A O 1
ATOM 686 N N . GLN A 1 95 ? -6.519 -8.000 -11.435 1.00 96.31 95 GLN A N 1
ATOM 687 C CA . GLN A 1 95 ? -7.759 -7.444 -11.971 1.00 96.31 95 GLN A CA 1
ATOM 688 C C . GLN A 1 95 ? -8.438 -6.553 -10.937 1.00 96.31 95 GLN A C 1
ATOM 690 O O . GLN A 1 95 ? -8.777 -7.025 -9.856 1.00 96.31 95 GLN A O 1
ATOM 695 N N . ILE A 1 96 ? -8.709 -5.296 -11.292 1.00 97.44 96 ILE A N 1
ATOM 696 C CA . ILE A 1 96 ? -9.513 -4.396 -10.458 1.00 97.44 96 ILE A CA 1
ATOM 697 C C . ILE A 1 96 ? -10.983 -4.656 -10.774 1.00 97.44 96 ILE A C 1
ATOM 699 O O . ILE A 1 96 ? -11.413 -4.516 -11.922 1.00 97.44 96 ILE A O 1
ATOM 703 N N . LYS A 1 97 ? -11.745 -5.068 -9.761 1.00 95.19 97 LYS A N 1
ATOM 704 C CA . LYS A 1 97 ? -13.181 -5.347 -9.863 1.00 95.19 97 LYS A CA 1
ATOM 705 C C . LYS A 1 97 ? -14.004 -4.090 -9.664 1.00 95.19 97 LYS A C 1
ATOM 707 O O . LYS A 1 97 ? -14.951 -3.866 -10.413 1.00 95.19 97 LYS A O 1
ATOM 712 N N . ASN A 1 98 ? -13.635 -3.293 -8.669 1.00 95.00 98 ASN A N 1
ATOM 713 C CA . ASN A 1 98 ? -14.342 -2.077 -8.321 1.00 95.00 98 ASN A CA 1
ATOM 714 C C . ASN A 1 98 ? -13.418 -1.092 -7.603 1.00 95.00 98 ASN A C 1
ATOM 716 O O . ASN A 1 98 ? -12.451 -1.484 -6.951 1.00 95.00 98 ASN A O 1
ATOM 720 N N . VAL A 1 99 ? -13.766 0.188 -7.677 1.00 96.69 99 VAL A N 1
ATOM 721 C CA . VAL A 1 99 ? -13.162 1.244 -6.868 1.00 96.69 99 VAL A CA 1
ATOM 722 C C . VAL A 1 99 ? -14.289 2.028 -6.222 1.00 96.69 99 VAL A C 1
ATOM 724 O O . VAL A 1 99 ? -15.096 2.657 -6.905 1.00 96.69 99 VAL A O 1
ATOM 727 N N . GLN A 1 100 ? -14.357 1.979 -4.897 1.00 92.00 100 GLN A N 1
ATOM 728 C CA . GLN A 1 100 ? -15.332 2.728 -4.121 1.00 92.00 100 GLN A CA 1
ATOM 729 C C . GLN A 1 100 ? -14.662 3.951 -3.502 1.00 92.00 100 GLN A C 1
ATOM 731 O O . GLN A 1 100 ? -13.627 3.838 -2.853 1.00 92.00 100 GLN A O 1
ATOM 736 N N . VAL A 1 101 ? -15.289 5.116 -3.646 1.00 91.00 101 VAL A N 1
ATOM 737 C CA . VAL A 1 101 ? -14.893 6.322 -2.913 1.00 91.00 101 VAL A CA 1
ATOM 738 C C . VAL A 1 101 ? -15.905 6.562 -1.801 1.00 91.00 101 VAL A C 1
ATOM 740 O O . VAL A 1 101 ? -17.078 6.838 -2.062 1.00 91.00 101 VAL A O 1
ATOM 743 N N . LEU A 1 102 ? -15.465 6.408 -0.553 1.00 81.38 102 LEU A N 1
ATOM 744 C CA . LEU A 1 102 ? -16.308 6.607 0.626 1.00 81.38 102 LEU A CA 1
ATOM 745 C C . LEU A 1 102 ? -16.678 8.088 0.788 1.00 81.38 102 LEU A C 1
ATOM 747 O O . LEU A 1 102 ? -16.013 8.973 0.253 1.00 81.38 102 LEU A O 1
ATOM 751 N N . GLU A 1 103 ? -17.708 8.384 1.584 1.00 78.00 103 GLU A N 1
ATOM 752 C CA . GLU A 1 103 ? -18.082 9.776 1.906 1.00 78.00 103 GLU A CA 1
ATOM 753 C C . GLU A 1 103 ? -16.952 10.563 2.585 1.00 78.00 103 GLU A C 1
ATOM 755 O O . GLU A 1 103 ? -16.864 11.780 2.444 1.00 78.00 103 GLU A O 1
ATOM 760 N N . SER A 1 104 ? -16.046 9.871 3.279 1.00 69.81 104 SER A N 1
ATOM 761 C CA . SER A 1 104 ? -14.845 10.472 3.861 1.00 69.81 104 SER A CA 1
ATOM 762 C C . SER A 1 104 ? -13.798 10.893 2.825 1.00 69.81 104 SER A C 1
ATOM 764 O O . SER A 1 104 ? -12.847 11.576 3.192 1.00 69.81 104 SER A O 1
ATOM 766 N N . GLY A 1 105 ? -13.942 10.473 1.565 1.00 81.44 105 GLY A N 1
ATOM 767 C CA . GLY A 1 105 ? -12.958 10.620 0.494 1.00 81.44 105 GLY A CA 1
ATOM 768 C C . GLY A 1 105 ? -11.950 9.473 0.389 1.00 81.44 105 GLY A C 1
ATOM 769 O O . GLY A 1 105 ? -11.126 9.500 -0.519 1.00 81.44 105 GLY A O 1
ATOM 770 N N . GLN A 1 106 ? -12.009 8.466 1.275 1.00 82.62 106 GLN A N 1
ATOM 771 C CA . GLN A 1 106 ? -11.139 7.287 1.189 1.00 82.62 106 GLN A CA 1
ATOM 772 C C . GLN A 1 106 ? -11.430 6.553 -0.115 1.00 82.62 106 GLN A C 1
ATOM 774 O O . GLN A 1 106 ? -12.587 6.234 -0.400 1.00 82.62 106 GLN A O 1
ATOM 779 N N . ILE A 1 107 ? -10.380 6.236 -0.863 1.00 89.44 107 ILE A N 1
ATOM 780 C CA . ILE A 1 107 ? -10.473 5.385 -2.046 1.00 89.44 107 ILE A CA 1
ATOM 781 C C . ILE A 1 107 ? -10.188 3.944 -1.608 1.00 89.44 107 ILE A C 1
ATOM 783 O O . ILE A 1 107 ? -9.151 3.669 -1.001 1.00 89.44 107 ILE A O 1
ATOM 787 N N . VAL A 1 108 ? -11.119 3.039 -1.895 1.00 85.31 108 VAL A N 1
ATOM 788 C CA . VAL A 1 108 ? -11.032 1.606 -1.596 1.00 85.31 108 VAL A CA 1
ATOM 789 C C . VAL A 1 108 ? -11.028 0.845 -2.913 1.00 85.31 108 VAL A C 1
ATOM 791 O O . VAL A 1 108 ? -11.983 0.925 -3.687 1.00 85.31 108 VAL A O 1
ATOM 794 N N . MET A 1 109 ? -9.945 0.125 -3.181 1.00 92.81 109 MET A N 1
ATOM 795 C CA . MET A 1 109 ? -9.765 -0.686 -4.379 1.00 92.81 109 MET A CA 1
ATOM 796 C C . MET A 1 109 ? -10.091 -2.149 -4.062 1.00 92.81 109 MET A C 1
ATOM 798 O O . MET A 1 109 ? -9.398 -2.772 -3.266 1.00 92.81 109 MET A O 1
ATOM 802 N N . ASP A 1 110 ? -11.120 -2.700 -4.709 1.00 90.69 110 ASP A N 1
ATOM 803 C CA . ASP A 1 110 ? -11.396 -4.142 -4.731 1.00 90.69 110 ASP A CA 1
ATOM 804 C C . ASP A 1 110 ? -10.699 -4.750 -5.945 1.00 90.69 110 ASP A C 1
ATOM 806 O O . ASP A 1 110 ? -11.071 -4.493 -7.099 1.00 90.69 110 ASP A O 1
ATOM 810 N N . TYR A 1 111 ? -9.651 -5.523 -5.696 1.00 95.00 111 TYR A N 1
ATOM 811 C CA . TYR A 1 111 ? -8.816 -6.090 -6.741 1.00 95.00 111 TYR A CA 1
ATOM 812 C C . TYR A 1 111 ? -8.332 -7.488 -6.382 1.00 95.00 111 TYR A C 1
ATOM 814 O O . TYR A 1 111 ? -8.054 -7.821 -5.234 1.00 95.00 111 TYR A O 1
ATOM 822 N N . LEU A 1 112 ? -8.235 -8.324 -7.408 1.00 93.06 112 LEU A N 1
ATOM 823 C CA . LEU A 1 112 ? -7.756 -9.687 -7.290 1.00 93.06 112 LEU A CA 1
ATOM 824 C C . LEU A 1 112 ? -6.292 -9.740 -7.703 1.00 93.06 112 LEU A C 1
ATOM 826 O O . LEU A 1 112 ? -5.958 -9.481 -8.862 1.00 93.06 112 LEU A O 1
ATOM 830 N N . VAL A 1 113 ? -5.439 -10.133 -6.763 1.00 89.88 113 VAL A N 1
ATOM 831 C CA . VAL A 1 113 ? -4.040 -10.486 -7.011 1.00 89.88 113 VAL A CA 1
ATOM 832 C C . VAL A 1 113 ? -3.843 -11.951 -6.656 1.00 89.88 113 VAL A C 1
ATOM 834 O O . VAL A 1 113 ? -4.188 -12.405 -5.567 1.00 89.88 113 VAL A O 1
ATOM 837 N N . SER A 1 114 ? -3.246 -12.702 -7.574 1.00 87.75 114 SER A N 1
ATOM 838 C CA . SER A 1 114 ? -2.819 -14.071 -7.301 1.00 87.75 114 SER A CA 1
ATOM 839 C C . SER A 1 114 ? -1.674 -14.083 -6.297 1.00 87.75 114 SER A C 1
ATOM 841 O O . SER A 1 114 ? -0.634 -13.465 -6.534 1.00 87.75 114 SER A O 1
ATOM 843 N N . THR A 1 115 ? -1.845 -14.801 -5.189 1.00 86.75 115 THR A N 1
ATOM 844 C CA . THR A 1 115 ? -0.844 -14.895 -4.115 1.00 86.75 115 THR A CA 1
ATOM 845 C C . THR A 1 115 ? 0.266 -15.899 -4.408 1.00 86.75 115 THR A C 1
ATOM 847 O O . THR A 1 115 ? 1.311 -15.851 -3.757 1.00 86.75 115 THR A O 1
ATOM 850 N N . ASN A 1 116 ? 0.091 -16.773 -5.409 1.00 85.50 116 ASN A N 1
ATOM 851 C CA . ASN A 1 116 ? 1.188 -17.578 -5.944 1.00 85.50 116 ASN A CA 1
ATOM 852 C C . ASN A 1 116 ? 2.356 -16.642 -6.264 1.00 85.50 116 ASN A C 1
ATOM 854 O O . ASN A 1 116 ? 2.093 -15.570 -6.785 1.00 85.50 116 ASN A O 1
ATOM 858 N N . ASN A 1 117 ? 3.591 -16.991 -5.901 1.00 84.50 117 ASN A N 1
ATOM 859 C CA . ASN A 1 117 ? 4.821 -16.221 -6.130 1.00 84.50 117 ASN A CA 1
ATOM 860 C C . ASN A 1 117 ? 4.787 -14.696 -5.886 1.00 84.50 117 ASN A C 1
ATOM 862 O O . ASN A 1 117 ? 5.681 -14.005 -6.370 1.00 84.50 117 ASN A O 1
ATOM 866 N N . LEU A 1 118 ? 3.818 -14.159 -5.140 1.00 85.31 118 LEU A N 1
ATOM 867 C CA . LEU A 1 118 ? 3.685 -12.729 -4.876 1.00 85.31 118 LEU A CA 1
ATOM 868 C C . LEU A 1 118 ? 4.859 -12.235 -4.022 1.00 85.31 118 LEU A C 1
ATOM 870 O O . LEU A 1 118 ? 5.040 -12.679 -2.893 1.00 85.31 118 LEU A O 1
ATOM 874 N N . SER A 1 119 ? 5.634 -11.293 -4.558 1.00 84.69 119 SER A N 1
ATOM 875 C CA . SER A 1 119 ? 6.620 -10.526 -3.794 1.00 84.69 119 SER A CA 1
ATOM 876 C C . SER A 1 119 ? 5.980 -9.276 -3.203 1.00 84.69 119 SER A C 1
ATOM 878 O O . SER A 1 119 ? 6.089 -9.036 -2.008 1.00 84.69 119 SER A O 1
ATOM 880 N N . THR A 1 120 ? 5.335 -8.462 -4.041 1.00 79.75 120 THR A N 1
ATOM 881 C CA . THR A 1 120 ? 4.592 -7.278 -3.601 1.00 79.75 120 THR A CA 1
ATOM 882 C C . THR A 1 120 ? 3.620 -6.808 -4.685 1.00 79.75 120 THR A C 1
ATOM 884 O O . THR A 1 120 ? 3.945 -6.875 -5.869 1.00 79.75 120 THR A O 1
ATOM 887 N N . PRO A 1 121 ? 2.441 -6.291 -4.327 1.00 83.25 121 PRO A N 1
ATOM 888 C CA . PRO A 1 121 ? 1.601 -5.519 -5.228 1.00 83.25 121 PRO A CA 1
ATOM 889 C C . PRO A 1 121 ? 2.127 -4.085 -5.433 1.00 83.25 121 PRO A C 1
ATOM 891 O O . PRO A 1 121 ? 2.957 -3.576 -4.670 1.00 83.25 121 PRO A O 1
ATOM 894 N N . GLU A 1 122 ? 1.616 -3.441 -6.480 1.00 85.50 122 GLU A N 1
ATOM 895 C CA . GLU A 1 122 ? 1.799 -2.028 -6.819 1.00 85.50 122 GLU A CA 1
ATOM 896 C C . GLU A 1 122 ? 0.505 -1.458 -7.418 1.00 85.50 122 GLU A C 1
ATOM 898 O O . GLU A 1 122 ? -0.195 -2.168 -8.138 1.00 85.50 122 GLU A O 1
ATOM 903 N N . TYR A 1 123 ? 0.201 -0.183 -7.168 1.00 88.25 123 TYR A N 1
ATOM 904 C CA . TYR A 1 123 ? -0.820 0.563 -7.914 1.00 88.25 123 TYR A CA 1
ATOM 905 C C . TYR A 1 123 ? -0.357 1.970 -8.285 1.00 88.25 123 TYR A C 1
ATOM 907 O O . TYR A 1 123 ? 0.558 2.524 -7.675 1.00 88.25 123 TYR A O 1
ATOM 915 N N . GLN A 1 124 ? -1.027 2.551 -9.279 1.00 91.94 124 GLN A N 1
ATOM 916 C CA . GLN A 1 124 ? -0.836 3.920 -9.752 1.00 91.94 124 GLN A CA 1
ATOM 917 C C . GLN A 1 124 ? -2.185 4.596 -9.963 1.00 91.94 124 GLN A C 1
ATOM 919 O O . GLN A 1 124 ? -3.123 3.938 -10.410 1.00 91.94 124 GLN A O 1
ATOM 924 N N . ILE A 1 125 ? -2.252 5.900 -9.702 1.00 91.81 125 ILE A N 1
ATOM 925 C CA . ILE A 1 125 ? -3.380 6.773 -10.026 1.00 91.81 125 ILE A CA 1
ATOM 926 C C . ILE A 1 125 ? -2.891 7.873 -10.967 1.00 91.81 125 ILE A C 1
ATOM 928 O O . ILE A 1 125 ? -1.851 8.487 -10.712 1.00 91.81 125 ILE A O 1
ATOM 932 N N . ALA A 1 126 ? -3.652 8.131 -12.024 1.00 91.81 126 ALA A N 1
ATOM 933 C CA . ALA A 1 126 ? -3.374 9.154 -13.023 1.00 91.81 126 ALA A CA 1
ATOM 934 C C . ALA A 1 126 ? -4.586 10.064 -13.271 1.00 91.81 126 ALA A C 1
ATOM 936 O O . ALA A 1 126 ? -5.729 9.701 -12.965 1.00 91.81 126 ALA A O 1
ATOM 937 N N . THR A 1 127 ? -4.323 11.248 -13.824 1.00 93.62 127 THR A N 1
ATOM 938 C CA . THR A 1 127 ? -5.347 12.189 -14.317 1.00 93.62 127 THR A CA 1
ATOM 939 C C . THR A 1 127 ? -5.857 11.834 -15.713 1.00 93.62 127 THR A C 1
ATOM 941 O O . THR A 1 127 ? -6.912 12.322 -16.118 1.00 93.62 127 THR A O 1
ATOM 944 N N . ASP A 1 128 ? -5.156 10.953 -16.427 1.00 91.81 128 ASP A N 1
ATOM 945 C CA . ASP A 1 128 ? -5.465 10.514 -17.783 1.00 91.81 128 ASP A CA 1
ATOM 946 C C . ASP A 1 128 ? -5.592 8.974 -17.883 1.00 91.81 128 ASP A C 1
ATOM 948 O O . ASP A 1 128 ? -4.943 8.237 -17.134 1.00 91.81 128 ASP A O 1
ATOM 952 N N . PRO A 1 129 ? -6.402 8.449 -18.822 1.00 88.62 129 PRO A N 1
ATOM 953 C CA . PRO A 1 129 ? -6.609 7.005 -18.978 1.00 88.62 129 PRO A CA 1
ATOM 954 C C . PRO A 1 129 ? -5.392 6.267 -19.560 1.00 88.62 129 PRO A C 1
ATOM 956 O O . PRO A 1 129 ? -5.317 5.040 -19.474 1.00 88.62 129 PRO A O 1
ATOM 959 N N . THR A 1 130 ? -4.443 6.991 -20.163 1.00 86.50 130 THR A N 1
ATOM 960 C CA . THR A 1 130 ? -3.197 6.447 -20.727 1.00 86.50 130 THR A CA 1
ATOM 961 C C . THR A 1 130 ? -2.080 6.298 -19.690 1.00 86.50 130 THR A C 1
ATOM 963 O O . THR A 1 130 ? -1.107 5.587 -19.947 1.00 86.50 130 THR A O 1
ATOM 966 N N . PHE A 1 131 ? -2.266 6.856 -18.488 1.00 88.69 131 PHE A N 1
ATOM 967 C CA . PHE A 1 131 ? -1.279 6.919 -17.410 1.00 88.69 131 PHE A CA 1
ATOM 968 C C . PHE A 1 131 ? 0.037 7.589 -17.834 1.00 88.69 131 PHE A C 1
ATOM 970 O O . PHE A 1 131 ? 1.120 7.128 -17.462 1.00 88.69 131 PHE A O 1
ATOM 977 N N . GLU A 1 132 ? -0.057 8.668 -18.610 1.00 85.00 132 GLU A N 1
ATOM 978 C CA . GLU A 1 132 ? 1.069 9.559 -18.909 1.00 85.00 132 GLU A CA 1
ATOM 979 C C . GLU A 1 132 ? 1.299 10.574 -17.770 1.00 85.00 132 GLU A C 1
ATOM 981 O O . GLU A 1 132 ? 2.437 10.957 -17.500 1.00 85.00 132 GLU A O 1
ATOM 986 N N . GLU A 1 133 ? 0.244 10.935 -17.030 1.00 84.19 133 GLU A N 1
ATOM 987 C CA . GLU A 1 133 ? 0.241 11.876 -15.906 1.00 84.19 133 GLU A CA 1
ATOM 988 C C . GLU A 1 133 ? -0.062 11.162 -14.574 1.00 84.19 133 GLU A C 1
ATOM 990 O O . GLU A 1 133 ? -1.141 11.271 -13.982 1.00 84.19 133 GLU A O 1
ATOM 995 N N . ILE A 1 134 ? 0.914 10.402 -14.069 1.00 86.56 134 ILE A N 1
ATOM 996 C CA . ILE A 1 134 ? 0.804 9.704 -12.778 1.00 86.56 134 ILE A CA 1
ATOM 997 C C . ILE A 1 134 ? 0.927 10.711 -11.627 1.00 86.56 134 ILE A C 1
ATOM 999 O O . ILE A 1 134 ? 1.950 11.375 -11.470 1.00 86.56 134 ILE A O 1
ATOM 1003 N N . ILE A 1 135 ? -0.094 10.766 -10.773 1.00 83.44 135 ILE A N 1
ATOM 1004 C CA . ILE A 1 135 ? -0.174 11.689 -9.627 1.00 83.44 135 ILE A CA 1
ATOM 1005 C C . ILE A 1 135 ? 0.013 10.999 -8.274 1.00 83.44 135 ILE A C 1
ATOM 1007 O O . ILE A 1 135 ? 0.257 11.659 -7.262 1.00 83.44 135 ILE A O 1
ATOM 1011 N N . HIS A 1 136 ? -0.120 9.673 -8.236 1.00 80.56 136 HIS A N 1
ATOM 1012 C CA . HIS A 1 136 ? 0.065 8.882 -7.028 1.00 80.56 136 HIS A CA 1
ATOM 1013 C C . HIS A 1 136 ? 0.441 7.442 -7.379 1.00 80.56 136 HIS A C 1
ATOM 1015 O O . HIS A 1 136 ? -0.027 6.896 -8.377 1.00 80.56 136 HIS A O 1
ATOM 1021 N N . PHE A 1 137 ? 1.279 6.810 -6.562 1.00 80.75 137 PHE A N 1
ATOM 1022 C CA . PHE A 1 137 ? 1.613 5.397 -6.699 1.00 80.75 137 PHE A CA 1
ATOM 1023 C C . PHE A 1 137 ? 2.056 4.811 -5.360 1.00 80.75 137 PHE A C 1
ATOM 1025 O O . PHE A 1 137 ? 2.550 5.524 -4.486 1.00 80.75 137 PHE A O 1
ATOM 1032 N N . ARG A 1 138 ? 1.917 3.493 -5.218 1.00 73.44 138 ARG A N 1
ATOM 1033 C CA . ARG A 1 138 ? 2.408 2.746 -4.057 1.00 73.44 138 ARG A CA 1
ATOM 1034 C C . ARG A 1 138 ? 2.952 1.397 -4.495 1.00 73.44 138 ARG A C 1
ATOM 1036 O O . ARG A 1 138 ? 2.319 0.704 -5.284 1.00 73.44 138 ARG A O 1
ATOM 1043 N N . VAL A 1 139 ? 4.092 1.017 -3.928 1.00 71.69 139 VAL A N 1
ATOM 1044 C CA . VAL A 1 139 ? 4.739 -0.296 -4.071 1.00 71.69 139 VAL A CA 1
ATOM 1045 C C . VAL A 1 139 ? 5.062 -0.805 -2.667 1.00 71.69 139 VAL A C 1
ATOM 1047 O O . VAL A 1 139 ? 5.302 0.007 -1.774 1.00 71.69 139 VAL A O 1
ATOM 1050 N N . GLY A 1 140 ? 5.104 -2.119 -2.452 1.00 60.50 140 GLY A N 1
ATOM 1051 C CA . GLY A 1 140 ? 5.671 -2.677 -1.216 1.00 60.50 140 GLY A CA 1
ATOM 1052 C C . GLY A 1 140 ? 4.688 -2.805 -0.054 1.00 60.50 140 GLY A C 1
ATOM 1053 O O . GLY A 1 140 ? 5.091 -2.588 1.084 1.00 60.50 140 GLY A O 1
ATOM 1054 N N . TYR A 1 141 ? 3.410 -3.100 -0.308 1.00 59.19 141 TYR A N 1
ATOM 1055 C CA . TYR A 1 141 ? 2.393 -3.246 0.743 1.00 59.19 141 TYR A CA 1
ATOM 1056 C C . TYR A 1 141 ? 1.845 -4.675 0.818 1.00 59.19 141 TYR A C 1
ATOM 1058 O O . TYR A 1 141 ? 1.875 -5.415 -0.161 1.00 59.19 141 TYR A O 1
ATOM 1066 N N . THR A 1 142 ? 1.370 -5.092 1.990 1.00 72.25 142 THR A N 1
ATOM 1067 C CA . THR A 1 142 ? 0.757 -6.415 2.155 1.00 72.25 142 THR A CA 1
ATOM 1068 C C . THR A 1 142 ? -0.543 -6.473 1.363 1.00 72.25 142 THR A C 1
ATOM 1070 O O . THR A 1 142 ? -1.376 -5.583 1.487 1.00 72.25 142 THR A O 1
ATOM 1073 N N . TYR A 1 143 ? -0.711 -7.510 0.543 1.00 79.19 143 TYR A N 1
ATOM 1074 C CA . TYR A 1 143 ? -1.927 -7.678 -0.245 1.00 79.19 143 TYR A CA 1
ATOM 1075 C C . TYR A 1 143 ? -3.126 -8.032 0.640 1.00 79.19 143 TYR A C 1
ATOM 1077 O O . TYR A 1 143 ? -3.109 -9.043 1.344 1.00 79.19 143 TYR A O 1
ATOM 1085 N N . GLU A 1 144 ? -4.186 -7.246 0.494 1.00 74.44 144 GLU A N 1
ATOM 1086 C CA . GLU A 1 144 ? -5.555 -7.560 0.889 1.00 74.44 144 GLU A CA 1
ATOM 1087 C C . GLU A 1 144 ? -6.462 -7.325 -0.324 1.00 74.44 144 GLU A C 1
ATOM 1089 O O . GLU A 1 144 ? -6.171 -6.467 -1.153 1.00 74.44 144 GLU A O 1
ATOM 1094 N N . GLN A 1 145 ? -7.558 -8.079 -0.459 1.00 82.38 145 GLN A N 1
ATOM 1095 C CA . GLN A 1 145 ? -8.455 -7.917 -1.613 1.00 82.38 145 GLN A CA 1
ATOM 1096 C C . GLN A 1 145 ? -9.087 -6.512 -1.658 1.00 82.38 145 GLN A C 1
ATOM 1098 O O . GLN A 1 145 ? -9.276 -5.954 -2.737 1.00 82.38 145 GLN A O 1
ATOM 1103 N N . LEU A 1 146 ? -9.409 -5.952 -0.488 1.00 79.81 146 LEU A N 1
ATOM 1104 C CA . LEU A 1 146 ? -9.873 -4.578 -0.327 1.00 79.81 146 LEU A CA 1
ATOM 1105 C C . LEU A 1 146 ? -8.709 -3.724 0.177 1.00 79.81 146 LEU A C 1
ATOM 1107 O O . LEU A 1 146 ? -8.408 -3.730 1.365 1.00 79.81 146 LEU A O 1
ATOM 1111 N N . GLU A 1 147 ? -8.067 -2.984 -0.721 1.00 82.50 147 GLU A N 1
ATOM 1112 C CA . GLU A 1 147 ? -6.956 -2.093 -0.378 1.00 82.50 147 GLU A CA 1
ATOM 1113 C C . GLU A 1 147 ? -7.460 -0.661 -0.186 1.00 82.50 147 GLU A C 1
ATOM 1115 O O . GLU A 1 147 ? -8.052 -0.056 -1.084 1.00 82.50 147 GLU A O 1
ATOM 1120 N N . ASN A 1 148 ? -7.160 -0.083 0.975 1.00 79.75 148 ASN A N 1
ATOM 1121 C CA . ASN A 1 148 ? -7.310 1.350 1.192 1.00 79.75 148 ASN A CA 1
ATOM 1122 C C . ASN A 1 148 ? -6.130 2.076 0.541 1.00 79.75 148 ASN A C 1
ATOM 1124 O O . ASN A 1 148 ? -4.991 1.951 0.992 1.00 79.75 148 ASN A O 1
ATOM 1128 N N . VAL A 1 149 ? -6.399 2.872 -0.496 1.00 82.06 149 VAL A N 1
ATOM 1129 C CA . VAL A 1 149 ? -5.374 3.713 -1.127 1.00 82.06 149 VAL A CA 1
ATOM 1130 C C . VAL A 1 149 ? -4.746 4.632 -0.081 1.00 82.06 149 VAL A C 1
ATOM 1132 O O . VAL A 1 149 ? -5.434 5.227 0.752 1.00 82.06 149 VAL A O 1
ATOM 1135 N N . PHE A 1 150 ? -3.423 4.758 -0.133 1.00 69.50 150 PHE A N 1
ATOM 1136 C CA . PHE A 1 150 ? -2.651 5.563 0.796 1.00 69.50 150 PHE A CA 1
ATOM 1137 C C . PHE A 1 150 ? -2.767 7.049 0.441 1.00 69.50 150 PHE A C 1
ATOM 1139 O O . PHE A 1 150 ? -1.977 7.596 -0.324 1.00 69.50 150 PHE A O 1
ATOM 1146 N N . MET A 1 151 ? -3.764 7.710 1.022 1.00 70.00 151 MET A N 1
ATOM 1147 C CA . MET A 1 151 ? -4.135 9.085 0.675 1.00 70.00 151 MET A CA 1
ATOM 1148 C C . MET A 1 151 ? -3.058 10.139 1.008 1.00 70.00 151 MET A C 1
ATOM 1150 O O . MET A 1 151 ? -3.087 11.223 0.433 1.00 70.00 151 MET A O 1
ATOM 1154 N N . ASP A 1 152 ? -2.088 9.832 1.881 1.00 59.53 152 ASP A N 1
ATOM 1155 C CA . ASP A 1 152 ? -1.025 10.767 2.297 1.00 59.53 152 ASP A CA 1
ATOM 1156 C C . ASP A 1 152 ? 0.211 10.756 1.368 1.00 59.53 152 ASP A C 1
ATOM 1158 O O . ASP A 1 152 ? 1.132 11.555 1.539 1.00 59.53 152 ASP A O 1
ATOM 1162 N N . GLY A 1 153 ? 0.259 9.853 0.380 1.00 49.38 153 GLY A N 1
ATOM 1163 C CA . GLY A 1 153 ? 1.419 9.661 -0.502 1.00 49.38 153 GLY A CA 1
ATOM 1164 C C . GLY A 1 153 ? 1.364 10.402 -1.842 1.00 49.38 153 GLY A C 1
ATOM 1165 O O . GLY A 1 153 ? 2.149 10.083 -2.731 1.00 49.38 153 GLY A O 1
ATOM 1166 N N . GLY A 1 154 ? 0.420 11.324 -2.059 1.00 53.00 154 GLY A N 1
ATOM 1167 C CA . GLY A 1 154 ? 0.295 12.069 -3.319 1.00 53.00 154 GLY A CA 1
ATOM 1168 C C . GLY A 1 154 ? -0.723 13.210 -3.269 1.00 53.00 154 GLY A C 1
ATOM 1169 O O . GLY A 1 154 ? -1.574 13.261 -2.387 1.00 53.00 154 GLY A O 1
ATOM 1170 N N . ASN A 1 155 ? -0.654 14.126 -4.240 1.00 70.50 155 ASN A N 1
ATOM 1171 C CA . ASN A 1 155 ? -1.622 15.218 -4.398 1.00 70.50 155 ASN A CA 1
ATOM 1172 C C . ASN A 1 155 ? -2.831 14.733 -5.210 1.00 70.50 155 ASN A C 1
ATOM 1174 O O . ASN A 1 155 ? -3.000 15.123 -6.364 1.00 70.50 155 ASN A O 1
ATOM 1178 N N . ILE A 1 156 ? -3.652 13.853 -4.631 1.00 84.38 156 ILE A N 1
ATOM 1179 C CA . ILE A 1 156 ? -4.880 13.382 -5.286 1.00 84.38 156 ILE A CA 1
ATOM 1180 C C . ILE A 1 156 ? -5.873 14.556 -5.343 1.00 84.38 156 ILE A C 1
ATOM 1182 O O . ILE A 1 156 ? -6.317 15.019 -4.290 1.00 84.38 156 ILE A O 1
ATOM 1186 N N . PRO A 1 157 ? -6.217 15.079 -6.535 1.00 88.06 157 PRO A N 1
ATOM 1187 C CA . PRO A 1 157 ? -7.098 16.229 -6.646 1.00 88.06 157 PRO A CA 1
ATOM 1188 C C . PRO A 1 157 ? -8.526 15.835 -6.275 1.00 88.06 157 PRO A C 1
ATOM 1190 O O . PRO A 1 157 ? -8.976 14.726 -6.560 1.00 88.06 157 PRO A O 1
ATOM 1193 N N . GLU A 1 158 ? -9.249 16.757 -5.652 1.00 90.12 158 GLU A N 1
ATOM 1194 C CA . GLU A 1 158 ? -10.610 16.534 -5.167 1.00 90.12 158 GLU A CA 1
ATOM 1195 C C . GLU A 1 158 ? -11.647 16.717 -6.280 1.00 90.12 158 GLU A C 1
ATOM 1197 O O . GLU A 1 158 ? -11.513 17.618 -7.112 1.00 90.12 158 GLU A O 1
ATOM 1202 N N . ASN A 1 159 ? -12.720 15.918 -6.258 1.00 92.38 159 ASN A N 1
ATOM 1203 C CA . ASN A 1 159 ? -13.845 16.022 -7.194 1.00 92.38 159 ASN A CA 1
ATOM 1204 C C . ASN A 1 159 ? -13.397 15.960 -8.666 1.00 92.38 159 ASN A C 1
ATOM 1206 O O . ASN A 1 159 ? -13.874 16.715 -9.518 1.00 92.38 159 ASN A O 1
ATOM 1210 N N . LYS A 1 160 ? -12.443 15.069 -8.958 1.00 95.69 160 LYS A N 1
ATOM 1211 C CA . LYS A 1 160 ? -11.895 14.835 -10.297 1.00 95.69 160 LYS A CA 1
ATOM 1212 C C . LYS A 1 160 ? -12.084 13.386 -10.714 1.00 95.69 160 LYS A C 1
ATOM 1214 O O . LYS A 1 160 ? -11.953 12.479 -9.898 1.00 95.69 160 LYS A O 1
ATOM 1219 N N . THR A 1 161 ? -12.344 13.188 -12.001 1.00 98.00 161 THR A N 1
ATOM 1220 C CA . THR A 1 161 ? -12.219 11.877 -12.637 1.00 98.00 161 THR A CA 1
ATOM 1221 C C . THR A 1 161 ? -10.747 11.494 -12.683 1.00 98.00 161 THR A C 1
ATOM 1223 O O . THR A 1 161 ? -9.925 12.271 -13.166 1.00 98.00 161 THR A O 1
ATOM 1226 N N . LEU A 1 162 ? -10.433 10.319 -12.155 1.00 97.69 162 LEU A N 1
ATOM 1227 C CA . LEU A 1 162 ? -9.099 9.749 -12.059 1.00 97.69 162 LEU A CA 1
ATOM 1228 C C . LEU A 1 162 ? -9.141 8.287 -12.495 1.00 97.69 162 LEU A C 1
ATOM 1230 O O . LEU A 1 162 ? -10.202 7.660 -12.533 1.00 97.69 162 LEU A O 1
ATOM 1234 N N . TYR A 1 163 ? -7.967 7.737 -12.779 1.00 97.62 163 TYR A N 1
ATOM 1235 C CA . TYR A 1 163 ? -7.817 6.364 -13.244 1.00 97.62 163 TYR A CA 1
ATOM 1236 C C . TYR A 1 163 ? -6.830 5.632 -12.354 1.00 97.62 163 TYR A C 1
ATOM 1238 O O . TYR A 1 163 ? -5.752 6.154 -12.086 1.00 97.62 163 TYR A O 1
ATOM 1246 N N . ILE A 1 164 ? -7.178 4.427 -11.902 1.00 97.38 164 ILE A N 1
ATOM 1247 C CA . ILE A 1 164 ? -6.288 3.562 -11.119 1.00 97.38 164 ILE A CA 1
ATOM 1248 C C . ILE A 1 164 ? -5.994 2.262 -11.863 1.00 97.38 164 ILE A C 1
ATOM 1250 O O . ILE A 1 164 ? -6.868 1.690 -12.513 1.00 97.38 164 ILE A O 1
ATOM 1254 N N . ARG A 1 165 ? -4.748 1.796 -11.770 1.00 96.50 165 ARG A N 1
ATOM 1255 C CA . ARG A 1 165 ? -4.312 0.478 -12.250 1.00 96.50 165 ARG A CA 1
ATOM 1256 C C . ARG A 1 165 ? -3.383 -0.168 -11.233 1.00 96.50 165 ARG A C 1
ATOM 1258 O O . ARG A 1 165 ? -2.684 0.534 -10.505 1.00 96.50 165 ARG A O 1
ATOM 1265 N N . ALA A 1 166 ? -3.341 -1.493 -11.220 1.00 94.81 166 ALA A N 1
ATOM 1266 C CA . ALA A 1 166 ? -2.499 -2.279 -10.330 1.00 94.81 166 ALA A CA 1
ATOM 1267 C C . ALA A 1 166 ? -1.614 -3.254 -11.113 1.00 94.81 166 ALA A C 1
ATOM 1269 O O . ALA A 1 166 ? -1.944 -3.658 -12.227 1.00 94.81 166 ALA A O 1
ATOM 1270 N N . ARG A 1 167 ? -0.485 -3.648 -10.529 1.00 91.31 167 ARG A N 1
ATOM 1271 C CA . ARG A 1 167 ? 0.366 -4.732 -11.029 1.00 91.31 167 ARG A CA 1
ATOM 1272 C C . ARG A 1 167 ? 0.985 -5.512 -9.877 1.00 91.31 167 ARG A C 1
ATOM 1274 O O . ARG A 1 167 ? 0.923 -5.110 -8.716 1.00 91.31 167 ARG A O 1
ATOM 1281 N N . LYS A 1 168 ? 1.577 -6.647 -10.214 1.00 89.06 168 LYS A N 1
ATOM 1282 C CA . LYS A 1 168 ? 2.162 -7.601 -9.284 1.00 89.06 168 LYS A CA 1
ATOM 1283 C C . LYS A 1 168 ? 3.660 -7.722 -9.535 1.00 89.06 168 LYS A C 1
ATOM 1285 O O . LYS A 1 168 ? 4.085 -7.867 -10.675 1.00 89.06 168 LYS A O 1
ATOM 1290 N N . HIS A 1 169 ? 4.449 -7.735 -8.469 1.00 82.44 169 HIS A N 1
ATOM 1291 C CA . HIS A 1 169 ? 5.846 -8.164 -8.479 1.00 82.44 169 HIS A CA 1
ATOM 1292 C C . HIS A 1 169 ? 5.926 -9.594 -7.960 1.00 82.44 169 HIS A C 1
ATOM 1294 O O . HIS A 1 169 ? 5.277 -9.931 -6.966 1.00 82.44 169 HIS A O 1
ATOM 1300 N N . CYS A 1 170 ? 6.731 -10.427 -8.607 1.00 84.69 170 CYS A N 1
ATOM 1301 C CA . CYS A 1 170 ? 6.882 -11.841 -8.299 1.00 84.69 170 CYS A CA 1
ATOM 1302 C C . CYS A 1 170 ? 8.271 -12.177 -7.764 1.00 84.69 170 CYS A C 1
ATOM 1304 O O . CYS A 1 170 ? 9.270 -11.658 -8.256 1.00 84.69 170 CYS A O 1
ATOM 1306 N N . ALA A 1 171 ? 8.323 -13.068 -6.772 1.00 77.62 171 ALA A N 1
ATOM 1307 C CA . ALA A 1 171 ? 9.554 -13.488 -6.107 1.00 77.62 171 ALA A CA 1
ATOM 1308 C C . ALA A 1 171 ? 10.286 -14.600 -6.876 1.00 77.62 171 ALA A C 1
ATOM 1310 O O . ALA A 1 171 ? 11.497 -14.525 -7.067 1.00 77.62 171 ALA A O 1
ATOM 1311 N N . SER A 1 172 ? 9.568 -15.637 -7.326 1.00 71.38 172 SER A N 1
ATOM 1312 C CA . SER A 1 172 ? 10.149 -16.725 -8.122 1.00 71.38 172 SER A CA 1
ATOM 1313 C C . SER A 1 172 ? 9.098 -17.440 -8.996 1.00 71.38 172 SER A C 1
ATOM 1315 O O . SER A 1 172 ? 8.078 -17.884 -8.468 1.00 71.38 172 SER A O 1
ATOM 1317 N N . PRO A 1 173 ? 9.316 -17.574 -10.317 1.00 70.56 173 PRO A N 1
ATOM 1318 C CA . PRO A 1 173 ? 10.353 -16.862 -11.057 1.00 70.56 173 PRO A CA 1
ATOM 1319 C C . PRO A 1 173 ? 10.144 -15.348 -10.907 1.00 70.56 173 PRO A C 1
ATOM 1321 O O . PRO A 1 173 ? 9.011 -14.864 -10.837 1.00 70.56 173 PRO A O 1
ATOM 1324 N N . SER A 1 174 ? 11.248 -14.620 -10.768 1.00 69.88 174 SER A N 1
ATOM 1325 C CA . SER A 1 174 ? 11.218 -13.181 -10.538 1.00 69.88 174 SER A CA 1
ATOM 1326 C C . SER A 1 174 ? 10.655 -12.460 -11.757 1.00 69.88 174 SER A C 1
ATOM 1328 O O . SER A 1 174 ? 10.985 -12.809 -12.890 1.00 69.88 174 SER A O 1
ATOM 1330 N N . GLY A 1 175 ? 9.833 -11.440 -11.537 1.00 75.44 175 GLY A N 1
ATOM 1331 C CA . GLY A 1 175 ? 9.302 -10.633 -12.629 1.00 75.44 175 GLY A CA 1
ATOM 1332 C C . GLY A 1 175 ? 8.252 -9.637 -12.172 1.00 75.44 175 GLY A C 1
ATOM 1333 O O . GLY A 1 175 ? 7.891 -9.590 -10.998 1.00 75.44 175 GLY A O 1
ATOM 1334 N N . VAL A 1 176 ? 7.748 -8.860 -13.123 1.00 80.56 176 VAL A N 1
ATOM 1335 C CA . VAL A 1 176 ? 6.665 -7.897 -12.917 1.00 80.56 176 VAL A CA 1
ATOM 1336 C C . VAL A 1 176 ? 5.561 -8.230 -13.911 1.00 80.56 176 VAL A C 1
ATOM 1338 O O . VAL A 1 176 ? 5.845 -8.521 -15.071 1.00 80.56 176 VAL A O 1
ATOM 1341 N N . SER A 1 177 ? 4.312 -8.258 -13.456 1.00 86.25 177 SER A N 1
ATOM 1342 C CA . SER A 1 177 ? 3.167 -8.465 -14.338 1.00 86.25 177 SER A CA 1
ATOM 1343 C C . SER A 1 177 ? 2.929 -7.242 -15.222 1.00 86.25 177 SER A C 1
ATOM 1345 O O . SER A 1 177 ? 3.306 -6.118 -14.879 1.00 86.25 177 SER A O 1
ATOM 1347 N N . GLY A 1 178 ? 2.173 -7.436 -16.303 1.00 86.19 178 GLY A N 1
ATOM 1348 C CA . GLY A 1 178 ? 1.478 -6.326 -16.952 1.00 86.19 178 GLY A CA 1
ATOM 1349 C C . GLY A 1 178 ? 0.542 -5.587 -15.984 1.00 86.19 178 GLY A C 1
ATOM 1350 O O . GLY A 1 178 ? 0.229 -6.073 -14.889 1.00 86.19 178 GLY A O 1
ATOM 1351 N N . TRP A 1 179 ? 0.096 -4.404 -16.396 1.00 92.12 179 TRP A N 1
ATOM 1352 C CA . TRP A 1 179 ? -0.912 -3.638 -15.668 1.00 92.12 179 TRP A CA 1
ATOM 1353 C C . TRP A 1 179 ? -2.296 -4.279 -15.788 1.00 92.12 179 TRP A C 1
ATOM 1355 O O . TRP A 1 179 ? -2.639 -4.845 -16.827 1.00 92.12 179 TRP A O 1
ATOM 1365 N N . SER A 1 180 ? -3.099 -4.154 -14.733 1.00 94.62 180 SER A N 1
ATOM 1366 C CA . SER A 1 180 ? -4.521 -4.487 -14.738 1.00 94.62 180 SER A CA 1
ATOM 1367 C C . SER A 1 180 ? -5.302 -3.631 -15.737 1.00 94.62 180 SER A C 1
ATOM 1369 O O . SER A 1 180 ? -4.786 -2.677 -16.326 1.00 94.62 180 SER A O 1
ATOM 1371 N N . ASN A 1 181 ? -6.604 -3.901 -15.845 1.00 93.75 181 ASN A N 1
ATOM 1372 C CA . ASN A 1 181 ? -7.531 -2.905 -16.367 1.00 93.75 181 ASN A CA 1
ATOM 1373 C C . ASN A 1 181 ? -7.370 -1.576 -15.611 1.00 93.75 181 ASN A C 1
ATOM 1375 O O . ASN A 1 181 ? -7.213 -1.568 -14.387 1.00 93.75 181 ASN A O 1
ATOM 1379 N N . ALA A 1 182 ? -7.427 -0.475 -16.355 1.00 95.12 182 ALA A N 1
ATOM 1380 C CA . ALA A 1 182 ? -7.615 0.847 -15.786 1.00 95.12 182 ALA A CA 1
ATOM 1381 C C . ALA A 1 182 ? -9.060 0.966 -15.294 1.00 95.12 182 ALA A C 1
ATOM 1383 O O . ALA A 1 182 ? -9.990 0.593 -16.014 1.00 95.12 182 ALA A O 1
ATOM 1384 N N . PHE A 1 183 ? -9.247 1.464 -14.078 1.00 97.62 183 PHE A N 1
ATOM 1385 C CA . PHE A 1 183 ? -10.564 1.709 -13.510 1.00 97.62 183 PHE A CA 1
ATOM 1386 C C . PHE A 1 183 ? -10.759 3.209 -13.307 1.00 97.62 183 PHE A C 1
ATOM 1388 O O . PHE A 1 183 ? -9.953 3.853 -12.636 1.00 97.62 183 PHE A O 1
ATOM 1395 N N . GLU A 1 184 ? -11.815 3.754 -13.902 1.00 98.06 184 GLU A N 1
ATOM 1396 C CA . GLU A 1 184 ? -12.199 5.157 -13.759 1.00 98.06 184 GLU A CA 1
ATOM 1397 C C . GLU A 1 184 ? -13.015 5.354 -12.477 1.00 98.06 184 GLU A C 1
ATOM 1399 O O . GLU A 1 184 ? -13.926 4.579 -12.182 1.00 98.06 184 GLU A O 1
ATOM 1404 N N . PHE A 1 185 ? -12.710 6.399 -11.714 1.00 97.50 185 PHE A N 1
ATOM 1405 C CA . PHE A 1 185 ? -13.479 6.787 -10.536 1.00 97.50 185 PHE A CA 1
ATOM 1406 C C . PHE A 1 185 ? -13.449 8.304 -10.343 1.00 97.50 185 PHE A C 1
ATOM 1408 O O . PHE A 1 185 ? -12.557 8.993 -10.834 1.00 97.50 185 PHE A O 1
ATOM 1415 N N . VAL A 1 186 ? -14.419 8.837 -9.599 1.00 97.44 186 VAL A N 1
ATOM 1416 C CA . VAL A 1 186 ? -14.447 10.256 -9.220 1.00 97.44 186 VAL A CA 1
ATOM 1417 C C . VAL A 1 186 ? -13.991 10.381 -7.773 1.00 97.44 186 VAL A C 1
ATOM 1419 O O . VAL A 1 186 ? -14.631 9.833 -6.874 1.00 97.44 186 VAL A O 1
ATOM 1422 N N . SER A 1 187 ? -12.885 11.086 -7.538 1.00 94.00 187 SER A N 1
ATOM 1423 C CA . SER A 1 187 ? -12.405 11.379 -6.187 1.00 94.00 187 SER A CA 1
ATOM 1424 C C . SER A 1 187 ? -13.384 12.286 -5.435 1.00 94.00 187 SER A C 1
ATOM 1426 O O . SER A 1 187 ? -14.121 13.069 -6.030 1.00 94.00 187 SER A O 1
ATOM 1428 N N . LYS A 1 188 ? -13.363 12.226 -4.104 1.00 90.31 188 LYS A N 1
ATOM 1429 C CA . LYS A 1 188 ? -14.055 13.174 -3.220 1.00 90.31 188 LYS A CA 1
ATOM 1430 C C . LYS A 1 188 ? -13.025 13.901 -2.363 1.00 90.31 188 LYS A C 1
ATOM 1432 O O . LYS A 1 188 ? -11.874 13.476 -2.282 1.00 90.31 188 LYS A O 1
ATOM 1437 N N . THR A 1 189 ? -13.436 14.986 -1.716 1.00 85.50 189 THR A N 1
ATOM 1438 C CA . THR A 1 189 ? -12.609 15.660 -0.709 1.00 85.50 189 THR A CA 1
ATOM 1439 C C . THR A 1 189 ? -12.200 14.664 0.376 1.00 85.50 189 THR A C 1
ATOM 1441 O O . THR A 1 189 ? -13.053 14.061 1.030 1.00 85.50 189 THR A O 1
ATOM 1444 N N . TRP A 1 190 ? -10.889 14.483 0.552 1.00 76.50 190 TRP A N 1
ATOM 1445 C CA . TRP A 1 190 ? -10.343 13.635 1.604 1.00 76.50 190 TRP A CA 1
ATOM 1446 C C . TRP A 1 190 ? -10.423 14.357 2.948 1.00 76.50 190 TRP A C 1
ATOM 1448 O O . TRP A 1 190 ? -9.630 15.250 3.251 1.00 76.50 190 TRP A O 1
ATOM 1458 N N . ASN A 1 191 ? -11.408 13.970 3.753 1.00 67.00 191 ASN A N 1
ATOM 1459 C CA . ASN A 1 191 ? -11.753 14.635 5.006 1.00 67.00 191 ASN A CA 1
ATOM 1460 C C . ASN A 1 191 ? -11.093 14.001 6.242 1.00 67.00 191 ASN A C 1
ATOM 1462 O O . ASN A 1 191 ? -11.284 14.502 7.348 1.00 67.00 191 ASN A O 1
ATOM 1466 N N . VAL A 1 192 ? -10.298 12.933 6.091 1.00 62.53 192 VAL A N 1
ATOM 1467 C CA . VAL A 1 192 ? -9.582 12.297 7.214 1.00 62.53 192 VAL A CA 1
ATOM 1468 C C . VAL A 1 192 ? -8.088 12.597 7.118 1.00 62.53 192 VAL A C 1
ATOM 1470 O O . VAL A 1 192 ? -7.253 11.741 6.850 1.00 62.53 192 VAL A O 1
ATOM 1473 N N . LYS A 1 193 ? -7.737 13.860 7.365 1.00 58.03 193 LYS A N 1
ATOM 1474 C CA . LYS A 1 193 ? -6.353 14.259 7.644 1.00 58.03 193 LYS A CA 1
ATOM 1475 C C . LYS A 1 193 ? -6.081 14.035 9.121 1.00 58.03 193 LYS A C 1
ATOM 1477 O O . LYS A 1 193 ? -6.315 14.945 9.910 1.00 58.03 193 LYS A O 1
ATOM 1482 N N . ARG A 1 194 ? -5.588 12.841 9.469 1.00 65.94 194 ARG A N 1
ATOM 1483 C CA . ARG A 1 194 ? -5.369 12.388 10.850 1.00 65.94 194 ARG A CA 1
ATOM 1484 C C . ARG A 1 194 ? -6.693 12.283 11.620 1.00 65.94 194 ARG A C 1
ATOM 1486 O O . ARG A 1 194 ? -7.504 13.195 11.595 1.00 65.94 194 ARG A O 1
ATOM 1493 N N . ALA A 1 195 ? -6.924 11.202 12.349 1.00 76.44 195 ALA A N 1
ATOM 1494 C CA . ALA A 1 195 ? -7.869 11.227 13.458 1.00 76.44 195 ALA A CA 1
ATOM 1495 C C . ALA A 1 195 ? -7.371 12.307 14.442 1.00 76.44 195 ALA A C 1
ATOM 1497 O O . ALA A 1 195 ? -6.343 12.101 15.089 1.00 76.44 195 ALA A O 1
ATOM 1498 N N . PRO A 1 196 ? -7.978 13.508 14.486 1.00 74.94 196 PRO A N 1
ATOM 1499 C CA . PRO A 1 196 ? -7.295 14.675 15.041 1.00 74.94 196 PRO A CA 1
ATOM 1500 C C . PRO A 1 196 ? -7.487 14.780 16.556 1.00 74.94 196 PRO A C 1
ATOM 1502 O O . PRO A 1 196 ? -6.919 15.660 17.201 1.00 74.94 196 PRO A O 1
ATOM 1505 N N . TYR A 1 197 ? -8.306 13.894 17.122 1.00 87.44 197 TYR A N 1
ATOM 1506 C CA . TYR A 1 197 ? -8.703 13.922 18.515 1.00 87.44 197 TYR A CA 1
ATOM 1507 C C . TYR A 1 197 ? -8.002 12.803 19.264 1.00 87.44 197 TYR A C 1
ATOM 1509 O O . TYR A 1 197 ? -8.366 11.633 19.144 1.00 87.44 197 TYR A O 1
ATOM 1517 N N . THR A 1 198 ? -6.986 13.186 20.028 1.00 94.44 198 THR A N 1
ATOM 1518 C CA . THR A 1 198 ? -6.195 12.272 20.847 1.00 94.44 198 THR A CA 1
ATOM 1519 C C . THR A 1 198 ? -6.889 11.990 22.171 1.00 94.44 198 THR A C 1
ATOM 1521 O O . THR A 1 198 ? -7.278 12.906 22.894 1.00 94.44 198 THR A O 1
ATOM 1524 N N . PHE A 1 199 ? -6.968 10.709 22.515 1.00 95.12 199 PHE A N 1
ATOM 1525 C CA . PHE A 1 199 ? -7.463 10.202 23.787 1.00 95.12 199 PHE A CA 1
ATOM 1526 C C . PHE A 1 199 ? -6.331 9.420 24.445 1.00 95.12 199 PHE A C 1
ATOM 1528 O O . PHE A 1 199 ? -5.909 8.380 23.942 1.00 95.12 199 PHE A O 1
ATOM 1535 N N . THR A 1 200 ? -5.803 9.942 25.550 1.00 94.19 200 THR A N 1
ATOM 1536 C CA . THR A 1 200 ? -4.719 9.316 26.331 1.00 94.19 200 THR A CA 1
ATOM 1537 C C . THR A 1 200 ? -5.246 8.380 27.420 1.00 94.19 200 THR A C 1
ATOM 1539 O O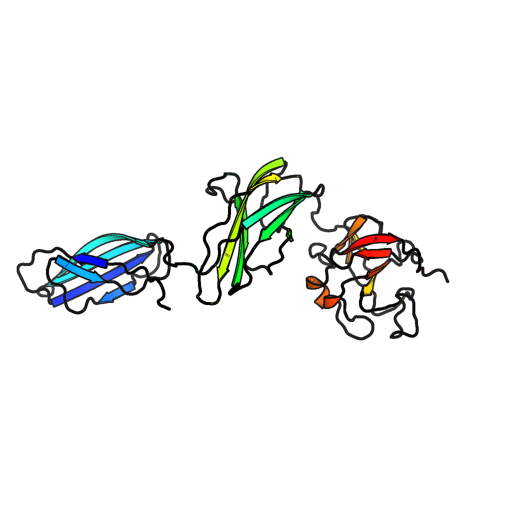 . THR A 1 200 ? -4.474 7.742 28.132 1.00 94.19 200 THR A O 1
ATOM 1542 N N . ASP A 1 201 ? -6.564 8.308 27.567 1.00 92.56 201 ASP A N 1
ATOM 1543 C CA . ASP A 1 201 ? -7.310 7.647 28.634 1.00 92.56 201 ASP A CA 1
ATOM 1544 C C . ASP A 1 201 ? -8.242 6.547 28.098 1.00 92.56 201 ASP A C 1
ATOM 1546 O O . ASP A 1 201 ? -9.266 6.227 28.710 1.00 92.56 201 ASP A O 1
ATOM 1550 N N . ALA A 1 202 ? -7.897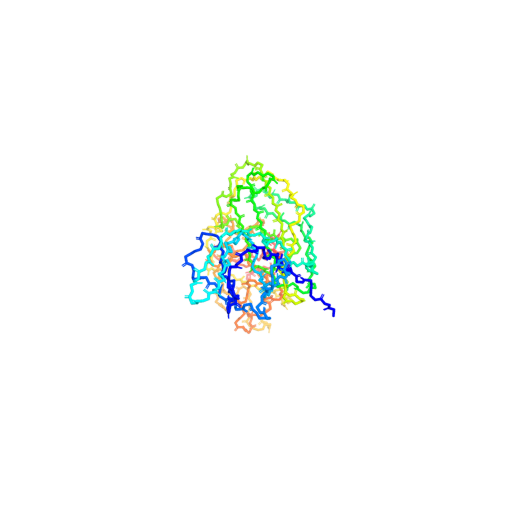 5.978 26.940 1.00 95.19 202 ALA A N 1
ATOM 1551 C CA . ALA A 1 202 ? -8.643 4.894 26.328 1.00 95.19 202 ALA A CA 1
ATOM 1552 C C . ALA A 1 202 ? -8.213 3.542 26.910 1.00 95.19 202 ALA A C 1
ATOM 1554 O O . ALA A 1 202 ? -7.047 3.169 26.843 1.00 95.19 202 ALA A O 1
ATOM 1555 N N . PHE A 1 203 ? -9.156 2.776 27.441 1.00 94.81 203 PHE A N 1
ATOM 1556 C CA . PHE A 1 203 ? -8.947 1.419 27.941 1.00 94.81 203 PHE A CA 1
ATOM 1557 C C . PHE A 1 203 ? -9.409 0.450 26.869 1.00 94.81 203 PHE A C 1
ATOM 1559 O O . PHE A 1 203 ? -10.599 0.407 26.575 1.00 94.81 203 PHE A O 1
ATOM 1566 N N . CYS A 1 204 ? -8.483 -0.288 26.262 1.00 95.12 204 CYS A N 1
ATOM 1567 C CA . CYS A 1 204 ? -8.783 -1.194 25.153 1.00 95.12 204 CYS A CA 1
ATOM 1568 C C . CYS A 1 204 ? -8.707 -2.645 25.629 1.00 95.12 204 CYS A C 1
ATOM 1570 O O . CYS A 1 204 ? -7.751 -3.008 26.305 1.00 95.12 204 CYS A O 1
ATOM 1572 N N . VAL A 1 205 ? -9.665 -3.485 25.235 1.00 94.56 205 VAL A N 1
ATOM 1573 C CA . VAL A 1 205 ? -9.637 -4.938 25.474 1.00 94.56 205 VAL A CA 1
ATOM 1574 C C . VAL A 1 205 ? -9.707 -5.667 24.143 1.00 94.56 205 VAL A C 1
ATOM 1576 O O . VAL A 1 205 ? -10.525 -5.336 23.274 1.00 94.56 205 VAL A O 1
ATOM 1579 N N . SER A 1 206 ? -8.835 -6.659 23.976 1.00 94.38 206 SER A N 1
ATOM 1580 C CA . SER A 1 206 ? -8.763 -7.425 22.739 1.00 94.38 206 SER A CA 1
ATOM 1581 C C . SER A 1 206 ? -9.935 -8.395 22.594 1.00 94.38 206 SER A C 1
ATOM 1583 O O . SER A 1 206 ? -10.545 -8.837 23.571 1.00 94.38 206 SER A O 1
ATOM 1585 N N . GLY A 1 207 ? -10.218 -8.796 21.355 1.00 92.31 207 GLY A N 1
ATOM 1586 C CA . GLY A 1 207 ? -11.212 -9.832 21.074 1.00 92.31 207 GLY A CA 1
ATOM 1587 C C . GLY A 1 207 ? -10.848 -11.235 21.572 1.00 92.31 207 GLY A C 1
ATOM 1588 O O . GLY A 1 207 ? -11.663 -12.144 21.434 1.00 92.31 207 GLY A O 1
ATOM 1589 N N . ASN A 1 208 ? -9.652 -11.419 22.139 1.00 91.75 208 ASN A N 1
ATOM 1590 C CA . ASN A 1 208 ? -9.211 -12.680 22.732 1.00 91.75 208 ASN A CA 1
ATOM 1591 C C . ASN A 1 208 ? -9.917 -12.991 24.063 1.00 91.75 208 ASN A C 1
ATOM 1593 O O . ASN A 1 208 ? -9.954 -14.144 24.483 1.00 91.75 208 ASN A O 1
ATOM 1597 N N . PHE A 1 209 ? -10.484 -11.974 24.715 1.00 89.56 209 PHE A N 1
ATOM 1598 C CA . PHE A 1 209 ? -11.170 -12.111 25.996 1.00 89.56 209 PHE A CA 1
ATOM 1599 C C . PHE A 1 209 ? -12.671 -12.344 25.826 1.00 89.56 209 PHE A C 1
ATOM 1601 O O . PHE A 1 209 ? -13.299 -11.913 24.850 1.00 89.56 209 PHE A O 1
ATOM 1608 N N . THR A 1 210 ? -13.263 -13.023 26.806 1.00 89.56 210 THR A N 1
ATOM 1609 C CA . THR A 1 210 ? -14.704 -13.311 26.803 1.00 89.56 210 THR A CA 1
ATOM 1610 C C . THR A 1 210 ? -15.517 -12.211 27.482 1.00 89.56 210 THR A C 1
ATOM 1612 O O . THR A 1 210 ? -16.660 -11.972 27.087 1.00 89.56 210 THR A O 1
ATOM 1615 N N . ASN A 1 211 ? -14.922 -11.506 28.449 1.00 90.12 211 ASN A N 1
ATOM 1616 C CA . ASN A 1 211 ? -15.579 -10.474 29.239 1.00 90.12 211 ASN A CA 1
ATOM 1617 C C . ASN A 1 211 ? -14.605 -9.314 29.544 1.00 90.12 211 ASN A C 1
ATOM 1619 O O . ASN A 1 211 ? -13.595 -9.543 30.207 1.00 90.12 211 ASN A O 1
ATOM 1623 N N . PRO A 1 212 ? -14.898 -8.066 29.125 1.00 91.12 212 PRO A N 1
ATOM 1624 C CA . PRO A 1 212 ? -14.002 -6.934 29.351 1.00 91.12 212 PRO A CA 1
ATOM 1625 C C . PRO A 1 212 ? -13.994 -6.434 30.804 1.00 91.12 212 PRO A C 1
ATOM 1627 O O . PRO A 1 212 ? -13.147 -5.615 31.153 1.00 91.12 212 PRO A O 1
ATOM 1630 N N . THR A 1 213 ? -14.925 -6.887 31.653 1.00 90.00 213 THR A N 1
ATOM 1631 C CA . THR A 1 213 ? -15.042 -6.451 33.052 1.00 90.00 213 THR A CA 1
ATOM 1632 C C . THR A 1 213 ? -14.651 -7.523 34.072 1.00 90.00 213 THR A C 1
ATOM 1634 O O . THR A 1 213 ? -14.689 -7.226 35.267 1.00 90.00 213 THR A O 1
ATOM 1637 N N . ASP A 1 214 ? -14.308 -8.751 33.653 1.00 82.50 214 ASP A N 1
ATOM 1638 C CA . ASP A 1 214 ? -13.978 -9.834 34.591 1.00 82.50 214 ASP A CA 1
ATOM 1639 C C . ASP A 1 214 ? -12.660 -9.531 35.312 1.00 82.50 214 ASP A C 1
ATOM 1641 O O . ASP A 1 214 ? -11.602 -9.392 34.705 1.00 82.50 214 ASP A O 1
ATOM 1645 N N . THR A 1 215 ? -12.724 -9.427 36.636 1.00 78.19 215 THR A N 1
ATOM 1646 C CA . THR A 1 215 ? -11.560 -9.148 37.479 1.00 78.19 215 THR A CA 1
ATOM 1647 C C . THR A 1 215 ? -10.691 -10.383 37.707 1.00 78.19 215 THR A C 1
ATOM 1649 O O . THR A 1 215 ? -9.558 -10.246 38.154 1.00 78.19 215 THR A O 1
ATOM 1652 N N . ARG A 1 216 ? -11.189 -11.585 37.390 1.00 73.31 216 ARG A N 1
ATOM 1653 C CA . ARG A 1 216 ? -10.476 -12.862 37.560 1.00 73.31 216 ARG A CA 1
ATOM 1654 C C . ARG A 1 216 ? -9.633 -13.220 36.340 1.00 73.31 216 ARG A C 1
ATOM 1656 O O . ARG A 1 216 ? -8.626 -13.910 36.484 1.00 73.31 216 ARG A O 1
ATOM 1663 N N . GLU A 1 217 ? -10.017 -12.751 35.151 1.00 66.88 217 GLU A N 1
ATOM 1664 C CA . GLU A 1 217 ? -9.180 -12.857 33.955 1.00 66.88 217 GLU A CA 1
ATOM 1665 C C . GLU A 1 217 ? -8.073 -11.791 34.037 1.00 66.88 217 GLU A C 1
ATOM 1667 O O . GLU A 1 217 ? -8.277 -10.606 33.792 1.00 66.88 217 GLU A O 1
ATOM 1672 N N . LEU A 1 218 ? -6.876 -12.230 34.444 1.00 63.25 218 LEU A N 1
ATOM 1673 C CA . LEU A 1 218 ? -5.622 -11.460 34.423 1.00 63.25 218 LEU A CA 1
ATOM 1674 C C . LEU A 1 218 ? -5.577 -10.170 35.269 1.00 63.25 218 LEU A C 1
ATOM 1676 O O . LEU A 1 218 ? -4.649 -9.385 35.075 1.00 63.25 218 LEU A O 1
ATOM 1680 N N . ASN A 1 219 ? -6.501 -9.954 36.219 1.00 64.44 219 ASN A N 1
ATOM 1681 C CA . ASN A 1 219 ? -6.574 -8.720 37.022 1.00 64.44 219 ASN A CA 1
ATOM 1682 C C . ASN A 1 219 ? -6.487 -7.462 36.134 1.00 64.44 219 ASN A C 1
ATOM 1684 O O . ASN A 1 219 ? -5.652 -6.585 36.353 1.00 64.44 219 ASN A O 1
ATOM 1688 N N . ALA A 1 220 ? -7.295 -7.385 35.081 1.00 73.94 220 ALA A N 1
ATOM 1689 C CA . ALA A 1 220 ? -7.276 -6.237 34.183 1.00 73.94 220 ALA A CA 1
ATOM 1690 C C . ALA A 1 220 ? -8.668 -5.947 33.639 1.00 73.94 220 ALA A C 1
ATOM 1692 O O . ALA A 1 220 ? -8.947 -6.086 32.453 1.00 73.94 220 ALA A O 1
ATOM 1693 N N . SER A 1 221 ? -9.556 -5.536 34.538 1.00 88.69 221 SER A N 1
ATOM 1694 C CA . SER A 1 221 ? -10.871 -5.052 34.138 1.00 88.69 221 SER A CA 1
ATOM 1695 C C . SER A 1 221 ? -10.732 -3.729 33.387 1.00 88.69 221 SER A C 1
ATOM 1697 O O . SER A 1 221 ? -10.052 -2.812 33.855 1.00 88.69 221 SER A O 1
ATOM 1699 N N . ILE A 1 222 ? -11.437 -3.586 32.260 1.00 91.69 222 ILE A N 1
ATOM 1700 C CA . ILE A 1 222 ? -11.529 -2.321 31.514 1.00 91.69 222 ILE A CA 1
ATOM 1701 C C . ILE A 1 222 ? -12.057 -1.179 32.393 1.00 91.69 222 ILE A C 1
ATOM 1703 O O . ILE A 1 222 ? -11.807 -0.012 32.100 1.00 91.69 222 ILE A O 1
ATOM 1707 N N . CYS A 1 223 ? -12.779 -1.514 33.468 1.00 91.25 223 CYS A N 1
ATOM 1708 C CA . CYS A 1 223 ? -13.393 -0.579 34.403 1.00 91.25 223 CYS A CA 1
ATOM 1709 C C . CYS A 1 223 ? -12.430 0.008 35.430 1.00 91.25 223 CYS A C 1
ATOM 1711 O O . CYS A 1 223 ? -12.809 0.935 36.141 1.00 91.25 223 CYS A O 1
ATOM 1713 N N . TRP A 1 224 ? -11.203 -0.499 35.527 1.00 88.19 224 TRP A N 1
ATOM 1714 C CA . TRP A 1 224 ? -10.221 0.063 36.441 1.00 88.19 224 TRP A CA 1
ATOM 1715 C C . TRP A 1 224 ? -9.589 1.327 35.866 1.00 88.19 224 TRP A C 1
ATOM 1717 O O . TRP A 1 224 ? -9.278 1.421 34.676 1.00 88.19 224 TRP A O 1
ATOM 1727 N N . ASP A 1 225 ? -9.410 2.317 36.738 1.00 78.56 225 ASP A N 1
ATOM 1728 C CA . ASP A 1 225 ? -8.811 3.611 36.407 1.00 78.56 225 ASP A CA 1
ATOM 1729 C C . ASP A 1 225 ? -7.279 3.611 36.527 1.00 78.56 225 ASP A C 1
ATOM 1731 O O . ASP A 1 225 ? -6.605 4.619 36.336 1.00 78.56 225 ASP A O 1
ATOM 1735 N N . GLU A 1 226 ? -6.674 2.469 36.779 1.00 71.62 226 GLU A N 1
ATOM 1736 C CA . GLU A 1 226 ? -5.234 2.293 36.684 1.00 71.62 226 GLU A CA 1
ATOM 1737 C C . GLU A 1 226 ? -5.019 0.913 36.087 1.00 71.62 226 GLU A C 1
ATOM 1739 O O . GLU A 1 226 ? -5.680 -0.050 36.483 1.00 71.62 226 GLU A O 1
ATOM 1744 N N . GLY A 1 227 ? -4.160 0.802 35.076 1.00 71.75 227 GLY A N 1
ATOM 1745 C CA . GLY A 1 227 ? -3.937 -0.503 34.480 1.00 71.75 227 GLY A CA 1
ATOM 1746 C C . GLY A 1 227 ? -3.237 -0.499 33.140 1.00 71.75 227 GLY A C 1
ATOM 1747 O O . GLY A 1 227 ? -3.183 0.486 32.408 1.00 71.75 227 GLY A O 1
ATOM 1748 N N . SER A 1 228 ? -2.741 -1.682 32.806 1.00 81.44 228 SER A N 1
ATOM 1749 C CA . SER A 1 228 ? -1.995 -1.958 31.586 1.00 81.44 228 SER A CA 1
ATOM 1750 C C . SER A 1 228 ? -2.843 -1.833 30.309 1.00 81.44 228 SER A C 1
ATOM 1752 O O . SER A 1 228 ? -2.278 -1.756 29.221 1.00 81.44 228 SER A O 1
ATOM 1754 N N . LEU A 1 229 ? -4.176 -1.795 30.420 1.00 90.88 229 LEU A N 1
ATOM 1755 C CA . LEU A 1 229 ? -5.105 -1.644 29.292 1.00 90.88 229 LEU A CA 1
ATOM 1756 C C . LEU A 1 229 ? -5.216 -0.209 28.760 1.00 90.88 229 LEU A C 1
ATOM 1758 O O . LEU A 1 229 ? -5.827 -0.004 27.710 1.00 90.88 229 LEU A O 1
ATOM 1762 N N . GLN A 1 230 ? -4.663 0.777 29.472 1.00 93.25 230 GLN A N 1
ATOM 1763 C CA . GLN A 1 230 ? -4.664 2.165 29.024 1.00 93.25 230 GLN A CA 1
ATOM 1764 C C . GLN A 1 230 ? -3.784 2.330 27.780 1.00 93.25 230 GLN A C 1
ATOM 1766 O O . GLN A 1 230 ? -2.635 1.886 27.748 1.00 93.25 230 GLN A O 1
ATOM 1771 N N . LYS A 1 231 ? -4.320 2.999 26.762 1.00 93.88 231 LYS A N 1
ATOM 1772 C CA . LYS A 1 231 ? -3.681 3.285 25.480 1.00 93.88 231 LYS A CA 1
ATOM 1773 C C . LYS A 1 231 ? -3.914 4.740 25.101 1.00 93.88 231 LYS A C 1
ATOM 1775 O O . LYS A 1 231 ? -4.955 5.322 25.402 1.00 93.88 231 LYS A O 1
ATOM 1780 N N . THR A 1 232 ? -2.951 5.288 24.370 1.00 95.56 232 THR A N 1
ATOM 1781 C CA . THR A 1 232 ? -3.144 6.530 23.625 1.00 95.56 232 THR A CA 1
ATOM 1782 C C . THR A 1 232 ? -3.602 6.179 22.219 1.00 95.56 232 THR A C 1
ATOM 1784 O O . THR A 1 232 ? -2.877 5.514 21.479 1.00 95.56 232 THR A O 1
ATOM 1787 N N . ILE A 1 233 ? -4.799 6.625 21.858 1.00 96.19 233 ILE A N 1
ATOM 1788 C CA . ILE A 1 233 ? -5.416 6.404 20.546 1.00 96.19 233 ILE A CA 1
ATOM 1789 C C . ILE A 1 233 ? -5.951 7.727 20.006 1.00 96.19 233 ILE A C 1
ATOM 1791 O O . ILE A 1 233 ? -6.062 8.711 20.737 1.00 96.19 233 ILE A O 1
ATOM 1795 N N . ASN A 1 234 ? -6.293 7.757 18.727 1.00 94.88 234 ASN A N 1
ATOM 1796 C CA . ASN A 1 234 ? -6.985 8.884 18.126 1.00 94.88 234 ASN A CA 1
ATOM 1797 C C . ASN A 1 234 ? -8.334 8.452 17.550 1.00 94.88 234 ASN A C 1
ATOM 1799 O O . ASN A 1 234 ? -8.458 7.343 17.032 1.00 94.88 234 ASN A O 1
ATOM 1803 N N . LEU A 1 235 ? -9.331 9.335 17.614 1.00 88.69 235 LEU A N 1
ATOM 1804 C CA . LEU A 1 235 ? -10.633 9.132 16.977 1.00 88.69 235 LEU A CA 1
ATOM 1805 C C . LEU A 1 235 ? -10.868 10.129 15.846 1.00 88.69 235 LEU A C 1
ATOM 1807 O O . LEU A 1 235 ? -10.371 11.257 15.864 1.00 88.69 235 LEU A O 1
ATOM 1811 N N . THR A 1 236 ? -11.696 9.729 14.884 1.00 80.31 236 THR A N 1
ATOM 1812 C CA . THR A 1 236 ? -12.198 10.623 13.828 1.00 80.31 236 THR A CA 1
ATOM 1813 C C . THR A 1 236 ? -13.196 11.667 14.337 1.00 80.31 236 THR A C 1
ATOM 1815 O O . THR A 1 236 ? -13.542 12.592 13.608 1.00 80.31 236 THR A O 1
ATOM 1818 N N . THR A 1 237 ? -13.660 11.546 15.582 1.00 74.50 237 THR A N 1
ATOM 1819 C CA . THR A 1 237 ? -14.672 12.413 16.198 1.00 74.50 237 THR A CA 1
ATOM 1820 C C . THR A 1 237 ? -14.148 13.039 17.489 1.00 74.50 237 THR A C 1
ATOM 1822 O O . THR A 1 237 ? -13.377 12.420 18.218 1.00 74.50 237 THR A O 1
ATOM 1825 N N . SER A 1 238 ? -14.588 14.264 17.797 1.00 80.12 238 SER A N 1
ATOM 1826 C CA . SER A 1 238 ? -14.135 15.031 18.974 1.00 80.12 238 SER A CA 1
ATOM 1827 C C . SER A 1 238 ? -14.569 14.446 20.312 1.00 80.12 238 SER A C 1
ATOM 1829 O O . SER A 1 238 ? -14.041 14.819 21.356 1.00 80.12 238 SER A O 1
ATOM 1831 N N . VAL A 1 239 ? -15.528 13.525 20.278 1.00 85.62 239 VAL A N 1
ATOM 1832 C CA . VAL A 1 239 ? -16.017 12.764 21.422 1.00 85.62 239 VAL A CA 1
ATOM 1833 C C . VAL A 1 239 ? -16.122 11.287 21.038 1.00 85.62 239 VAL A C 1
ATOM 1835 O O . VAL A 1 239 ? -16.388 10.991 19.867 1.00 85.62 239 VAL A O 1
ATOM 1838 N N . PRO A 1 240 ? -15.962 10.347 21.985 1.00 89.06 240 PRO A N 1
ATOM 1839 C CA . PRO A 1 240 ? -16.200 8.936 21.723 1.00 89.06 240 PRO A CA 1
ATOM 1840 C C . PRO A 1 240 ? -17.675 8.676 21.438 1.00 89.06 240 PRO A C 1
ATOM 1842 O O . PRO A 1 240 ? -18.541 8.988 22.257 1.00 89.06 240 PRO A O 1
ATOM 1845 N N . GLN A 1 241 ? -17.966 8.111 20.270 1.00 83.94 241 GLN A N 1
ATOM 1846 C CA . GLN A 1 241 ? -19.330 7.821 19.849 1.00 83.94 241 GLN A CA 1
ATOM 1847 C C . GLN A 1 241 ? -19.378 6.706 18.807 1.00 83.94 241 GLN A C 1
ATOM 1849 O O . GLN A 1 241 ? -18.377 6.357 18.183 1.00 83.94 241 GLN A O 1
ATOM 1854 N N . VAL A 1 242 ? -20.580 6.172 18.606 1.00 83.12 242 VAL A N 1
ATOM 1855 C CA . VAL A 1 242 ? -20.878 5.237 17.519 1.00 83.12 242 VAL A CA 1
ATOM 1856 C C . VAL A 1 242 ? -20.577 5.887 16.170 1.00 83.12 242 VAL A C 1
ATOM 1858 O O . VAL A 1 242 ? -20.924 7.045 15.951 1.00 83.12 242 VAL A O 1
ATOM 1861 N N . GLY A 1 243 ? -19.921 5.144 15.279 1.00 66.94 243 GLY A N 1
ATOM 1862 C CA . GLY A 1 243 ? -19.468 5.635 13.977 1.00 66.94 243 GLY A CA 1
ATOM 1863 C C . GLY A 1 243 ? -18.045 6.204 13.970 1.00 66.94 243 GLY A C 1
ATOM 1864 O O . GLY A 1 243 ? -17.529 6.520 12.899 1.00 66.94 243 GLY A O 1
ATOM 1865 N N . ALA A 1 244 ? -17.393 6.336 15.130 1.00 79.56 244 ALA A N 1
ATOM 1866 C CA . ALA A 1 244 ? -16.009 6.791 15.209 1.00 79.56 244 ALA A CA 1
ATOM 1867 C C . ALA A 1 244 ? -15.028 5.657 14.881 1.00 79.56 244 ALA A C 1
ATOM 1869 O O . ALA A 1 244 ? -15.164 4.545 15.394 1.00 79.56 244 ALA A O 1
ATOM 1870 N N . TYR A 1 245 ? -14.018 5.956 14.066 1.00 86.19 245 TYR A N 1
ATOM 1871 C CA . TYR A 1 245 ? -12.924 5.030 13.773 1.00 86.19 245 TYR A CA 1
ATOM 1872 C C . TYR A 1 245 ? -11.753 5.279 14.717 1.00 86.19 245 TYR A C 1
ATOM 1874 O O . TYR A 1 245 ? -11.418 6.432 15.005 1.00 86.19 245 TYR A O 1
ATOM 1882 N N . ILE A 1 246 ? -11.133 4.193 15.171 1.00 94.06 246 ILE A N 1
ATOM 1883 C CA . ILE A 1 246 ? -9.993 4.211 16.081 1.00 94.06 246 ILE A CA 1
ATOM 1884 C C . ILE A 1 246 ? -8.694 4.119 15.281 1.00 94.06 246 ILE A C 1
ATOM 1886 O O . ILE A 1 246 ? -8.513 3.246 14.431 1.00 94.06 246 ILE A O 1
ATOM 1890 N N . TYR A 1 247 ? -7.767 5.006 15.611 1.00 92.44 247 TYR A N 1
ATOM 1891 C CA . TYR A 1 247 ? -6.415 5.067 15.077 1.00 92.44 247 TYR A CA 1
ATOM 1892 C C . TYR A 1 247 ? -5.404 4.970 16.221 1.00 92.44 247 TYR A C 1
ATOM 1894 O O . TYR A 1 247 ? -5.712 5.287 17.373 1.00 92.44 247 TYR A O 1
ATOM 1902 N N . LEU A 1 248 ? -4.179 4.551 15.913 1.00 93.69 248 LEU A N 1
ATOM 1903 C CA . LEU A 1 248 ? -3.070 4.571 16.861 1.00 93.69 248 LEU A CA 1
ATOM 1904 C C . LEU A 1 248 ? -2.701 6.012 17.247 1.00 93.69 248 LEU A C 1
ATOM 1906 O O . LEU A 1 248 ? -3.254 6.993 16.741 1.00 93.69 248 LEU A O 1
ATOM 1910 N N . SER A 1 249 ? -1.749 6.160 18.167 1.00 92.31 249 SER A N 1
ATOM 1911 C CA . SER A 1 249 ? -1.328 7.459 18.706 1.00 92.31 249 SER A CA 1
ATOM 1912 C C . SER A 1 249 ? -0.777 8.434 17.658 1.00 92.31 249 SER A C 1
ATOM 1914 O O . SER A 1 249 ? -0.767 9.637 17.902 1.00 92.31 249 SER A O 1
ATOM 1916 N N . ASP A 1 250 ? -0.341 7.948 16.493 1.00 81.56 250 ASP A N 1
ATOM 1917 C CA . ASP A 1 250 ? 0.079 8.792 15.365 1.00 81.56 250 ASP A CA 1
ATOM 1918 C C . ASP A 1 250 ? -1.094 9.511 14.669 1.00 81.56 250 ASP A C 1
ATOM 1920 O O . ASP A 1 250 ? -0.885 10.505 13.963 1.00 81.56 250 ASP A O 1
ATOM 1924 N N . GLY A 1 251 ? -2.318 9.028 14.900 1.00 81.81 251 GLY A N 1
ATOM 1925 C CA . GLY A 1 251 ? -3.565 9.489 14.306 1.00 81.81 251 GLY A CA 1
ATOM 1926 C C . GLY A 1 251 ? -3.720 9.135 12.831 1.00 81.81 251 GLY A C 1
ATOM 1927 O O . GLY A 1 251 ? -4.670 9.593 12.213 1.00 81.81 251 GLY A O 1
ATOM 1928 N N . ILE A 1 252 ? -2.808 8.350 12.263 1.00 80.31 252 ILE A N 1
ATOM 1929 C CA . ILE A 1 252 ? -2.758 8.011 10.834 1.00 80.31 252 ILE A CA 1
ATOM 1930 C C . ILE A 1 252 ? -2.969 6.510 10.643 1.00 80.31 252 ILE A C 1
ATOM 1932 O O . ILE A 1 252 ? -3.691 6.097 9.740 1.00 80.31 252 ILE A O 1
ATOM 1936 N N . THR A 1 253 ? -2.408 5.687 11.527 1.00 80.38 253 THR A N 1
ATOM 1937 C CA . THR A 1 253 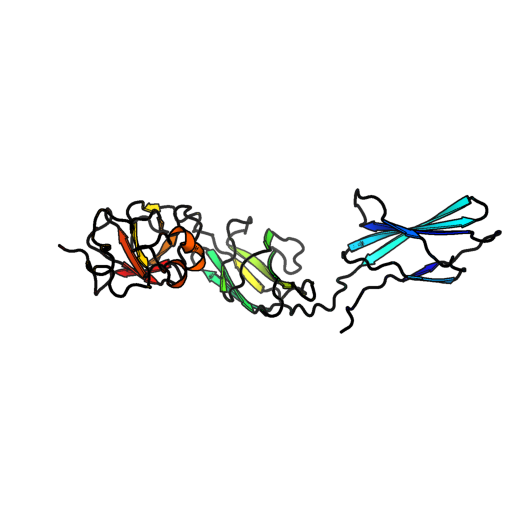? -2.470 4.230 11.421 1.00 80.38 253 THR A CA 1
ATOM 1938 C C . THR A 1 253 ? -3.784 3.698 12.004 1.00 80.38 253 THR A C 1
ATOM 1940 O O . THR A 1 253 ? -4.025 3.891 13.199 1.00 80.38 253 THR A O 1
ATOM 1943 N N . PRO A 1 254 ? -4.642 3.008 11.228 1.00 83.19 254 PRO A N 1
ATOM 1944 C CA . PRO A 1 254 ? -5.877 2.421 11.750 1.00 83.19 254 PRO A CA 1
ATOM 1945 C C . PRO A 1 254 ? -5.600 1.356 12.816 1.00 83.19 254 PRO A C 1
ATOM 1947 O O . PRO A 1 254 ? -4.678 0.550 12.670 1.00 83.19 254 PRO A O 1
ATOM 1950 N N . ALA A 1 255 ? -6.424 1.308 13.864 1.00 90.62 255 ALA A N 1
ATOM 1951 C CA . ALA A 1 255 ? -6.303 0.353 14.965 1.00 90.62 255 ALA A CA 1
ATOM 1952 C C . ALA A 1 255 ? -6.932 -1.015 14.625 1.00 90.62 255 ALA A C 1
ATOM 1954 O O . ALA A 1 255 ? -7.890 -1.454 15.260 1.00 90.62 255 ALA A O 1
ATOM 1955 N N . ILE A 1 256 ? -6.377 -1.681 13.612 1.00 88.81 256 ILE A N 1
ATOM 1956 C CA . ILE A 1 256 ? -6.764 -3.021 13.138 1.00 88.81 256 ILE A CA 1
ATOM 1957 C C . ILE A 1 256 ? -5.699 -4.067 13.524 1.00 88.81 256 ILE A C 1
ATOM 1959 O O . ILE A 1 256 ? -4.563 -3.674 13.799 1.00 88.81 256 ILE A O 1
ATOM 1963 N N . PRO A 1 257 ? -6.002 -5.384 13.525 1.00 88.81 257 PRO A N 1
ATOM 1964 C CA . PRO A 1 257 ? -5.101 -6.418 14.038 1.00 88.81 257 PRO A CA 1
ATOM 1965 C C . PRO A 1 257 ? -3.673 -6.325 13.480 1.00 88.81 257 PRO A C 1
ATOM 1967 O O . PRO A 1 257 ? -2.715 -6.291 14.250 1.00 88.81 257 PRO A O 1
ATOM 1970 N N . ALA A 1 258 ? -3.527 -6.127 12.165 1.00 80.31 258 ALA A N 1
ATOM 1971 C CA . ALA A 1 258 ? -2.230 -5.997 11.495 1.00 80.31 258 ALA A CA 1
ATOM 1972 C C . ALA A 1 258 ? -1.332 -4.870 12.051 1.00 80.31 258 ALA A C 1
ATOM 1974 O O . ALA A 1 258 ? -0.108 -4.969 11.991 1.00 80.31 258 ALA A O 1
ATOM 1975 N N . ASN A 1 259 ? -1.925 -3.823 12.632 1.00 83.31 259 ASN A N 1
ATOM 1976 C CA . ASN A 1 259 ? -1.218 -2.645 13.136 1.00 83.31 259 ASN A CA 1
ATOM 1977 C C . ASN A 1 259 ? -1.084 -2.626 14.667 1.00 83.31 259 ASN A C 1
ATOM 1979 O O . ASN A 1 259 ? -0.376 -1.787 15.221 1.00 83.31 259 ASN A O 1
ATOM 1983 N N . LEU A 1 260 ? -1.748 -3.540 15.376 1.00 91.00 260 LEU A N 1
ATOM 1984 C CA . LEU A 1 260 ? -1.838 -3.519 16.838 1.00 91.00 260 LEU A CA 1
ATOM 1985 C C . LEU A 1 260 ? -0.725 -4.305 17.543 1.00 91.00 260 LEU A C 1
ATOM 1987 O O . LEU A 1 260 ? -0.797 -4.541 18.747 1.00 91.00 260 LEU A O 1
ATOM 1991 N N . GLN A 1 261 ? 0.346 -4.667 16.835 1.00 90.00 261 GLN A N 1
ATOM 1992 C CA . GLN A 1 261 ? 1.501 -5.347 17.429 1.00 90.00 261 GLN A CA 1
ATOM 1993 C C . GLN A 1 261 ? 2.119 -4.552 18.593 1.00 90.00 261 GLN A C 1
ATOM 1995 O O . GLN A 1 261 ? 2.616 -5.145 19.546 1.00 90.00 261 GLN A O 1
ATOM 2000 N N . SER A 1 262 ? 2.059 -3.218 18.555 1.00 88.19 262 SER A N 1
ATOM 2001 C CA . SER A 1 262 ? 2.538 -2.349 19.640 1.00 88.19 262 SER A CA 1
ATOM 2002 C C . SER A 1 262 ? 1.700 -2.446 20.920 1.00 88.19 262 SER A C 1
ATOM 2004 O O . SER A 1 262 ? 2.149 -2.024 21.985 1.00 88.19 262 SER A O 1
ATOM 2006 N N . PHE A 1 263 ? 0.488 -3.001 20.841 1.00 92.12 263 PHE A N 1
ATOM 2007 C CA . PHE A 1 263 ? -0.371 -3.217 22.001 1.00 92.12 263 PHE A CA 1
ATOM 2008 C C . PHE A 1 263 ? -0.090 -4.565 22.674 1.00 92.12 263 PHE A C 1
ATOM 2010 O O . PHE A 1 263 ? -0.572 -4.765 23.781 1.00 92.12 263 PHE A O 1
ATOM 2017 N N . GLU A 1 264 ? 0.696 -5.455 22.060 1.00 89.31 264 GLU A N 1
ATOM 2018 C CA . GLU A 1 264 ? 1.070 -6.771 22.595 1.00 89.31 264 GLU A CA 1
ATOM 2019 C C . GLU A 1 264 ? 2.218 -6.659 23.607 1.00 89.31 264 GLU A C 1
ATOM 2021 O O . GLU A 1 264 ? 3.393 -6.782 23.258 1.00 89.31 264 GLU A O 1
ATOM 2026 N N . THR A 1 265 ? 1.893 -6.437 24.879 1.00 87.19 265 THR A N 1
ATOM 2027 C CA . THR A 1 265 ? 2.895 -6.363 25.961 1.00 87.19 265 THR A CA 1
ATOM 2028 C C . THR A 1 265 ? 2.791 -7.515 26.961 1.00 87.19 265 THR A C 1
ATOM 2030 O O . THR A 1 265 ? 3.488 -7.512 27.974 1.00 87.19 265 THR A O 1
ATOM 2033 N N . GLY A 1 266 ? 1.932 -8.504 26.697 1.00 83.25 266 GLY A N 1
ATOM 2034 C CA . GLY A 1 266 ? 1.709 -9.640 27.589 1.00 83.25 266 GLY A CA 1
ATOM 2035 C C . GLY A 1 266 ? 0.668 -9.370 28.680 1.00 83.25 266 GLY A C 1
ATOM 2036 O O . GLY A 1 266 ? 0.160 -8.256 28.843 1.00 83.25 266 GLY A O 1
ATOM 2037 N N . GLY A 1 267 ? 0.318 -10.417 29.433 1.00 84.69 267 GLY A N 1
ATOM 2038 C CA . GLY A 1 267 ? -0.750 -10.357 30.434 1.00 84.69 267 GLY A CA 1
ATOM 2039 C C . GLY A 1 267 ? -2.080 -9.962 29.793 1.00 84.69 267 GLY A C 1
ATOM 2040 O O . GLY A 1 267 ? -2.486 -10.556 28.803 1.00 84.69 267 GLY A O 1
ATOM 2041 N N . ALA A 1 268 ? -2.746 -8.941 30.328 1.00 84.81 268 ALA A N 1
ATOM 2042 C CA . ALA A 1 268 ? -4.008 -8.431 29.786 1.00 84.81 268 ALA A CA 1
ATOM 2043 C C . ALA A 1 268 ? -3.896 -7.770 28.400 1.00 84.81 268 ALA A C 1
ATOM 2045 O O . ALA A 1 268 ? -4.898 -7.493 27.748 1.00 84.81 268 ALA A O 1
ATOM 2046 N N . ASN A 1 269 ? -2.668 -7.523 27.944 1.00 87.19 269 ASN A N 1
ATOM 2047 C CA . ASN A 1 269 ? -2.361 -6.931 26.653 1.00 87.19 269 ASN A CA 1
ATOM 2048 C C . ASN A 1 269 ? -1.915 -7.999 25.655 1.00 87.19 269 ASN A C 1
ATOM 2050 O O . ASN A 1 269 ? -0.777 -7.974 25.185 1.00 87.19 269 ASN A O 1
ATOM 2054 N N . ILE A 1 270 ? -2.799 -8.963 25.390 1.00 90.75 270 ILE A N 1
ATOM 2055 C CA . ILE A 1 270 ? -2.560 -10.046 24.431 1.00 90.75 270 ILE A CA 1
ATOM 2056 C C . ILE A 1 270 ? -3.699 -10.187 23.429 1.00 90.75 270 ILE A C 1
ATOM 2058 O O . ILE A 1 270 ? -4.866 -9.942 23.749 1.00 90.75 270 ILE A O 1
ATOM 2062 N N . GLY A 1 271 ? -3.363 -10.643 22.226 1.00 90.88 271 GLY A N 1
ATOM 2063 C CA . GLY A 1 271 ? -4.317 -11.019 21.183 1.00 90.88 271 GLY A CA 1
ATOM 2064 C C . GLY A 1 271 ? -4.923 -9.845 20.411 1.00 90.88 271 GLY A C 1
ATOM 2065 O O . GLY A 1 271 ? -5.819 -10.057 19.603 1.00 90.88 271 GLY A O 1
ATOM 2066 N N . PHE A 1 272 ? -4.441 -8.620 20.605 1.00 94.12 272 PHE A N 1
ATOM 2067 C CA . PHE A 1 272 ? -4.767 -7.484 19.747 1.00 94.12 272 PHE A CA 1
ATOM 2068 C C . PHE A 1 272 ? -4.292 -7.690 18.306 1.00 94.12 272 PHE A C 1
ATOM 2070 O O . PHE A 1 272 ? -5.041 -7.379 17.383 1.00 94.12 272 PHE A O 1
ATOM 2077 N N . LYS A 1 273 ? -3.096 -8.255 18.099 1.00 89.50 273 LYS A N 1
ATOM 2078 C CA . LYS A 1 273 ? -2.546 -8.485 16.754 1.00 89.50 273 LYS A CA 1
ATOM 2079 C C . LYS A 1 273 ? -3.342 -9.513 15.938 1.00 89.50 273 LYS A C 1
ATOM 2081 O O . LYS A 1 273 ? -3.318 -9.481 14.714 1.00 89.50 273 LYS A O 1
ATOM 2086 N N . ASP A 1 274 ? -4.048 -10.414 16.625 1.00 92.25 274 ASP A N 1
ATOM 2087 C CA . ASP A 1 274 ? -4.782 -11.529 16.013 1.00 92.25 274 ASP A CA 1
ATOM 2088 C C . ASP A 1 274 ? -6.305 -11.308 16.026 1.00 92.25 274 ASP A C 1
ATOM 2090 O O . ASP A 1 274 ? -7.019 -11.815 15.161 1.00 92.25 274 ASP A O 1
ATOM 2094 N N . LYS A 1 275 ? -6.827 -10.592 17.033 1.00 94.00 275 LYS A N 1
ATOM 2095 C CA . LYS A 1 275 ? -8.270 -10.428 17.294 1.00 94.00 275 LYS A CA 1
ATOM 2096 C C . LYS A 1 275 ? -8.735 -8.976 17.367 1.00 94.00 275 LYS A C 1
ATOM 2098 O O . LYS A 1 275 ? -9.932 -8.766 17.532 1.00 94.00 275 LYS A O 1
ATOM 2103 N N . GLY A 1 276 ? -7.832 -8.002 17.256 1.00 93.94 276 GLY A N 1
ATOM 2104 C CA . GLY A 1 276 ? -8.144 -6.572 17.278 1.00 93.94 276 GLY A CA 1
ATOM 2105 C C . GLY A 1 276 ? -8.701 -6.076 18.612 1.00 93.94 276 GLY A C 1
ATOM 2106 O O . GLY A 1 276 ? -8.743 -6.807 19.606 1.00 93.94 276 GLY A O 1
ATOM 2107 N N . ILE A 1 277 ? -9.128 -4.812 18.635 1.00 97.19 277 ILE A N 1
ATOM 2108 C CA . ILE A 1 277 ? -9.855 -4.215 19.764 1.00 97.19 277 ILE A CA 1
ATOM 2109 C C . ILE A 1 277 ? -11.324 -4.614 19.634 1.00 97.19 277 ILE A C 1
ATOM 2111 O O . ILE A 1 277 ? -11.931 -4.371 18.597 1.00 97.19 277 ILE A O 1
ATOM 2115 N N . LYS A 1 278 ? -11.898 -5.203 20.686 1.00 96.25 278 LYS A N 1
ATOM 2116 C CA . LYS A 1 278 ? -13.319 -5.588 20.721 1.00 96.25 278 LYS A CA 1
ATOM 2117 C C . LYS A 1 278 ? -14.145 -4.699 21.638 1.00 96.25 278 LYS A C 1
ATOM 2119 O O . LYS A 1 278 ? -15.312 -4.441 21.352 1.00 96.25 278 LYS A O 1
ATOM 2124 N N . TRP A 1 279 ? -13.533 -4.207 22.712 1.00 96.75 279 TRP A N 1
ATOM 2125 C CA . TRP A 1 279 ? -14.164 -3.263 23.626 1.00 96.75 279 TRP A CA 1
ATOM 2126 C C . TRP A 1 279 ? -13.232 -2.108 23.944 1.00 96.75 279 TRP A C 1
ATOM 2128 O O . TRP A 1 279 ? -12.021 -2.294 24.086 1.00 96.75 279 TRP A O 1
ATOM 2138 N N . ILE A 1 280 ? -13.814 -0.921 24.085 1.00 97.00 280 ILE A N 1
ATOM 2139 C CA . ILE A 1 280 ? -13.092 0.291 24.462 1.00 97.00 280 ILE A CA 1
ATOM 2140 C C . ILE A 1 280 ? -13.906 1.128 25.453 1.00 97.00 280 ILE A C 1
ATOM 2142 O O . ILE A 1 280 ? -15.130 1.223 25.347 1.00 97.00 280 ILE A O 1
ATOM 2146 N N . ARG A 1 281 ? -13.231 1.741 26.425 1.00 96.00 281 ARG A N 1
ATOM 2147 C CA . ARG A 1 281 ? -13.799 2.694 27.395 1.00 96.00 281 ARG A CA 1
ATOM 2148 C C . ARG A 1 281 ? -12.932 3.945 27.431 1.00 96.00 281 ARG A C 1
ATOM 2150 O O . ARG A 1 281 ? -11.718 3.847 27.305 1.00 96.00 281 ARG A O 1
ATOM 2157 N N . PHE A 1 282 ? -13.541 5.100 27.662 1.00 95.12 282 PHE A N 1
ATOM 2158 C CA . PHE A 1 282 ? -12.837 6.377 27.784 1.00 95.12 282 PHE A CA 1
ATOM 2159 C C . PHE A 1 282 ? -13.127 6.969 29.157 1.00 95.12 282 PHE A C 1
ATOM 2161 O O . PHE A 1 282 ? -14.273 7.319 29.440 1.00 95.12 282 PHE A O 1
ATOM 2168 N N . ARG A 1 283 ? -12.122 7.055 30.033 1.00 90.44 283 ARG A N 1
ATOM 2169 C CA . ARG A 1 283 ? -12.342 7.461 31.433 1.00 90.44 283 ARG A CA 1
ATOM 2170 C C . ARG A 1 283 ? 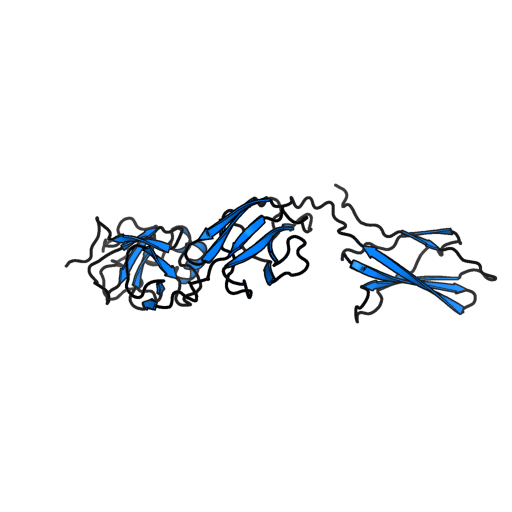-12.951 8.857 31.541 1.00 90.44 283 ARG A C 1
ATOM 2172 O O . ARG A 1 283 ? -13.951 9.046 32.230 1.00 90.44 283 ARG A O 1
ATOM 2179 N N . ASN A 1 284 ? -12.352 9.822 30.856 1.00 87.50 284 ASN A N 1
ATOM 2180 C CA . ASN A 1 284 ? -12.712 11.234 30.920 1.00 87.50 284 ASN A CA 1
ATOM 2181 C C . ASN A 1 284 ? -13.975 11.545 30.103 1.00 87.50 284 ASN A C 1
ATOM 2183 O O . ASN A 1 284 ? -14.572 12.606 30.268 1.00 87.50 284 ASN A O 1
ATOM 2187 N N . TYR A 1 285 ? -14.417 10.610 29.255 1.00 81.50 285 TYR A N 1
ATOM 2188 C CA . TYR A 1 285 ? -15.586 10.749 28.392 1.00 81.50 285 TYR A CA 1
ATOM 2189 C C . TYR A 1 285 ? -16.622 9.681 28.724 1.00 81.50 285 TYR A C 1
ATOM 2191 O O . TYR A 1 285 ? -16.825 8.715 27.990 1.00 81.50 285 TYR A O 1
ATOM 2199 N N . ASN A 1 286 ? -17.305 9.915 29.847 1.00 81.69 286 ASN A N 1
ATOM 2200 C CA . ASN A 1 286 ? -18.290 9.011 30.429 1.00 81.69 286 ASN A CA 1
ATOM 2201 C C . ASN A 1 286 ? -17.677 7.642 30.768 1.00 81.69 286 ASN A C 1
ATOM 2203 O O . ASN A 1 286 ? -17.961 6.630 30.126 1.00 81.69 286 ASN A O 1
ATOM 2207 N N . GLY A 1 287 ? -16.851 7.635 31.818 1.00 81.25 287 GLY A N 1
ATOM 2208 C CA . GLY A 1 287 ? -16.078 6.480 32.272 1.00 81.25 287 GLY A CA 1
ATOM 2209 C C . GLY A 1 287 ? -16.880 5.248 32.695 1.00 81.25 287 GLY A C 1
ATOM 2210 O O . GLY A 1 287 ? -16.259 4.235 33.006 1.00 81.25 287 GLY A O 1
ATOM 2211 N N . SER A 1 288 ? -18.217 5.282 32.683 1.00 89.69 288 SER A N 1
ATOM 2212 C CA . SER A 1 288 ? -19.042 4.085 32.865 1.00 89.69 288 SER A CA 1
ATOM 2213 C C . SER A 1 288 ? -19.443 3.397 31.555 1.00 89.69 288 SER A C 1
ATOM 2215 O O . SER A 1 288 ? -19.846 2.233 31.575 1.00 89.69 288 SER A O 1
ATOM 2217 N N . ARG A 1 289 ? -19.321 4.068 30.402 1.00 94.19 289 ARG A N 1
ATOM 2218 C CA . ARG A 1 289 ? -19.714 3.511 29.101 1.00 94.19 289 ARG A CA 1
ATOM 2219 C C . ARG A 1 289 ? -18.598 2.686 28.477 1.00 94.19 289 ARG A C 1
ATOM 2221 O O . ARG A 1 289 ? -17.497 3.180 28.249 1.00 94.19 289 ARG A O 1
ATOM 2228 N N . ILE A 1 290 ? -18.937 1.453 28.119 1.00 96.56 290 ILE A N 1
ATOM 2229 C CA . ILE A 1 290 ? -18.118 0.594 27.266 1.00 96.56 290 ILE A CA 1
ATOM 2230 C C . ILE A 1 290 ? -18.724 0.614 25.865 1.00 96.56 290 ILE A C 1
ATOM 2232 O O . ILE A 1 290 ? -19.943 0.547 25.701 1.00 96.56 290 ILE A O 1
ATOM 2236 N N . TYR A 1 291 ? -17.872 0.704 24.857 1.00 97.38 291 TYR A N 1
ATOM 2237 C CA . TYR A 1 291 ? -18.246 0.649 23.454 1.00 97.38 291 TYR A CA 1
ATOM 2238 C C . TYR A 1 291 ? -17.795 -0.678 22.848 1.00 97.38 291 TYR A C 1
ATOM 2240 O O . TYR A 1 291 ? -16.694 -1.149 23.139 1.00 97.38 291 TYR A O 1
ATOM 2248 N N . ASP A 1 292 ? -18.637 -1.256 21.994 1.00 96.94 292 ASP A N 1
ATOM 2249 C CA . ASP A 1 292 ? -18.269 -2.401 21.165 1.00 96.94 292 ASP A CA 1
ATOM 2250 C C . ASP A 1 292 ? -17.573 -1.887 19.894 1.00 96.94 292 ASP A C 1
ATOM 2252 O O . ASP A 1 292 ? -18.022 -0.924 19.261 1.00 96.94 292 ASP A O 1
ATOM 2256 N N . VAL A 1 293 ? -16.482 -2.545 19.513 1.00 97.06 293 VAL A N 1
ATOM 2257 C CA . VAL A 1 293 ? -15.655 -2.204 18.350 1.00 97.06 293 VAL A CA 1
ATOM 2258 C C . VAL A 1 293 ? -15.689 -3.364 17.364 1.00 97.06 293 VAL A C 1
ATOM 2260 O O . VAL A 1 293 ? -15.566 -4.515 17.777 1.00 97.06 293 VAL A O 1
ATOM 2263 N N . GLU A 1 294 ? -15.865 -3.068 16.075 1.00 94.12 294 GLU A N 1
ATOM 2264 C CA . GLU A 1 294 ? -15.645 -4.039 14.999 1.00 94.12 294 GLU A CA 1
ATOM 2265 C C . GLU A 1 294 ? -14.135 -4.249 14.837 1.00 94.12 294 GLU A C 1
ATOM 2267 O O . GLU A 1 294 ? -13.449 -3.339 14.352 1.00 94.12 294 GLU A O 1
ATOM 2272 N N . PRO A 1 295 ? -13.576 -5.403 15.246 1.00 89.44 295 PRO A N 1
ATOM 2273 C CA . PRO A 1 295 ? -12.133 -5.519 15.357 1.00 89.44 295 PRO A CA 1
ATOM 2274 C C . PRO A 1 295 ? -11.414 -5.433 14.014 1.00 89.44 295 PRO A C 1
ATOM 2276 O O . PRO A 1 295 ? -10.279 -4.972 13.984 1.00 89.44 295 PRO A O 1
ATOM 2279 N N . SER A 1 296 ? -12.049 -5.832 12.905 1.00 81.00 296 SER A N 1
ATOM 2280 C CA . SER A 1 296 ? -11.421 -5.786 11.579 1.00 81.00 296 SER A CA 1
ATOM 2281 C C . SER A 1 296 ? -11.264 -4.371 11.019 1.00 81.00 296 SER A C 1
ATOM 2283 O O . SER A 1 296 ? -10.458 -4.172 10.116 1.00 81.00 296 SER A O 1
ATOM 2285 N N . THR A 1 297 ? -12.019 -3.391 11.524 1.00 77.75 297 THR A N 1
ATOM 2286 C CA . THR A 1 297 ? -12.021 -2.012 11.001 1.00 77.75 297 THR A CA 1
ATOM 2287 C C . THR A 1 297 ? -11.653 -0.959 12.043 1.00 77.75 297 THR A C 1
ATOM 2289 O O . THR A 1 297 ? -11.363 0.178 11.679 1.00 77.75 297 THR A O 1
ATOM 2292 N N . GLY A 1 298 ? -11.679 -1.302 13.336 1.00 86.75 298 GLY A N 1
ATOM 2293 C CA . GLY A 1 298 ? -11.505 -0.339 14.424 1.00 86.75 298 GLY A CA 1
ATOM 2294 C C . GLY A 1 298 ? -12.688 0.626 14.572 1.00 86.75 298 GLY A C 1
ATOM 2295 O O . GLY A 1 298 ? -12.546 1.679 15.192 1.00 86.75 298 GLY A O 1
ATOM 2296 N N . LEU A 1 299 ? -13.848 0.306 13.990 1.00 86.19 299 LEU A N 1
ATOM 2297 C CA . LEU A 1 299 ? -15.063 1.116 14.065 1.00 86.19 299 LEU A CA 1
ATOM 2298 C C . LEU A 1 299 ? -15.799 0.879 15.385 1.00 86.19 299 LEU A C 1
ATOM 2300 O O . LEU A 1 299 ? -16.137 -0.257 15.712 1.00 86.19 299 LEU A O 1
ATOM 2304 N N . ILE A 1 300 ? -16.153 1.946 16.099 1.00 92.50 300 ILE A N 1
ATOM 2305 C CA . ILE A 1 300 ? -17.089 1.864 17.222 1.00 92.50 300 ILE A CA 1
ATOM 2306 C C . ILE A 1 300 ? -18.505 1.643 16.674 1.00 92.50 300 ILE A C 1
ATOM 2308 O O . ILE A 1 300 ? -19.089 2.533 16.053 1.00 92.50 300 ILE A O 1
ATOM 2312 N N . THR A 1 301 ? -19.075 0.463 16.915 1.00 82.94 301 THR A N 1
ATOM 2313 C CA . THR A 1 301 ? -20.344 0.037 16.297 1.00 82.94 301 THR A CA 1
ATOM 2314 C C . THR A 1 301 ? -21.565 0.328 17.156 1.00 82.94 301 THR A C 1
ATOM 2316 O O . THR A 1 301 ? -22.642 0.597 16.627 1.00 82.94 301 THR A O 1
ATOM 2319 N N . ARG A 1 302 ? -21.420 0.284 18.483 1.00 88.94 302 ARG A N 1
ATOM 2320 C CA . ARG A 1 302 ? -22.494 0.581 19.440 1.00 88.94 302 ARG A CA 1
ATOM 2321 C C . ARG A 1 302 ? -21.938 0.830 20.838 1.00 88.94 302 ARG A C 1
ATOM 2323 O O . ARG A 1 302 ? -20.813 0.454 21.153 1.00 88.94 302 ARG A O 1
ATOM 2330 N N . ILE A 1 303 ? -22.761 1.422 21.699 1.00 93.94 303 ILE A N 1
ATOM 2331 C CA . ILE A 1 303 ? -22.556 1.332 23.150 1.00 93.94 303 ILE A CA 1
ATOM 2332 C C . ILE A 1 303 ? -22.909 -0.101 23.559 1.00 93.94 303 ILE A C 1
ATOM 2334 O O . ILE A 1 303 ? -23.939 -0.625 23.128 1.00 93.94 303 ILE A O 1
ATOM 2338 N N . SER A 1 304 ? -22.052 -0.739 24.351 1.00 93.56 304 SER A N 1
ATOM 2339 C CA . SER A 1 304 ? -22.255 -2.120 24.772 1.00 93.56 304 SER A CA 1
ATOM 2340 C C . SER A 1 304 ? -23.545 -2.234 25.581 1.00 93.56 304 SER A C 1
ATOM 2342 O O . SER A 1 304 ? -23.734 -1.543 26.581 1.00 93.56 304 SER A O 1
ATOM 2344 N N . ALA A 1 305 ? -24.452 -3.104 25.139 1.00 88.75 305 ALA A N 1
ATOM 2345 C CA . ALA A 1 305 ? -25.692 -3.374 25.866 1.00 88.75 305 ALA A CA 1
ATOM 2346 C C . ALA A 1 305 ? -25.456 -4.297 27.074 1.00 88.75 305 ALA A C 1
ATOM 2348 O O . ALA A 1 305 ? -26.239 -4.296 28.020 1.00 88.75 305 ALA A O 1
ATOM 2349 N N . THR A 1 306 ? -24.385 -5.091 27.022 1.00 89.31 306 THR A N 1
ATOM 2350 C CA . THR A 1 306 ? -24.089 -6.144 27.999 1.00 89.31 306 THR A CA 1
ATOM 2351 C C . THR A 1 306 ? -23.155 -5.663 29.102 1.00 89.31 306 THR A C 1
ATOM 2353 O O . THR A 1 306 ? -23.275 -6.112 30.238 1.00 89.31 306 THR A O 1
ATOM 2356 N N . PHE A 1 307 ? -22.227 -4.758 28.782 1.00 92.50 307 PHE A N 1
ATOM 2357 C CA . PHE A 1 307 ? -21.162 -4.355 29.695 1.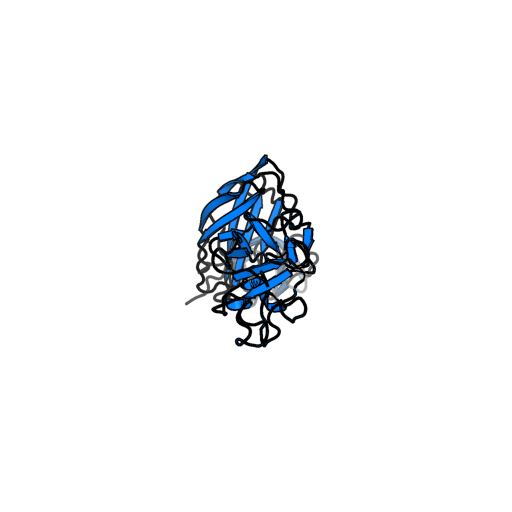00 92.50 307 PHE A CA 1
ATOM 2358 C C . PHE A 1 307 ? -21.181 -2.849 29.955 1.00 92.50 307 PHE A C 1
ATOM 2360 O O . PHE A 1 307 ? -21.330 -2.039 29.044 1.00 92.50 307 PHE A O 1
ATOM 2367 N N . ASN A 1 308 ? -20.986 -2.473 31.215 1.00 93.06 308 ASN A N 1
ATOM 2368 C CA . ASN A 1 308 ? -20.743 -1.103 31.649 1.00 93.06 308 ASN A CA 1
ATOM 2369 C C . ASN A 1 308 ? -19.870 -1.124 32.913 1.00 93.06 308 ASN A C 1
ATOM 2371 O O . ASN A 1 308 ? -19.697 -2.171 33.532 1.00 93.06 308 ASN A O 1
ATOM 2375 N N . CYS A 1 309 ? -19.329 0.033 33.279 1.00 89.69 309 CYS A N 1
ATOM 2376 C CA . CYS A 1 309 ? -18.515 0.222 34.477 1.00 89.69 309 CYS A CA 1
ATOM 2377 C C . CYS A 1 309 ? -19.250 1.033 35.545 1.00 89.69 309 CYS A C 1
ATOM 2379 O O . CYS A 1 309 ? -18.623 1.799 36.274 1.00 89.69 309 CYS A O 1
ATOM 2381 N N . ASN A 1 310 ? -20.580 0.918 35.611 1.00 82.06 310 ASN A N 1
ATOM 2382 C CA . ASN A 1 310 ? -21.300 1.449 36.759 1.00 82.06 310 ASN A CA 1
ATOM 2383 C C . ASN A 1 310 ? -20.862 0.635 37.983 1.00 82.06 310 ASN A C 1
ATOM 2385 O O . ASN A 1 310 ? -20.999 -0.588 37.992 1.00 82.06 310 ASN A O 1
ATOM 2389 N N . THR A 1 311 ? -20.282 1.325 38.962 1.00 57.50 311 THR A N 1
ATOM 2390 C CA . THR A 1 311 ? -20.040 0.802 40.312 1.00 57.50 311 THR A CA 1
ATOM 2391 C C . THR A 1 311 ? -21.328 0.318 40.952 1.00 57.50 311 THR A C 1
ATOM 2393 O O . THR A 1 311 ? -22.326 1.070 40.834 1.00 57.50 311 THR A O 1
#

Radius of gyration: 29.83 Å; chains: 1; bounding box: 72×41×87 Å

Organism: NCBI:txid1493872